Protein AF-A0A7S2XXH6-F1 (afdb_monomer)

Foldseek 3Di:
DDDDDDDDDDDDDDDDDDDDDDDDDDDDDDDPPPPPPPDPPVVVVVVVVPDDLVRCLVVVDQPHPNVLLVLLLVLLLVLLVVLQVLVVLLVVLLCCLPPVVCVVDPPPPPDPVCSLVSLLVLLLVLLLQLLVLCLPLHDLDWLVVQLVCCVPPVAAAQSSLRSLSRNQSSCVSSLHLDDCQGSSLNNSLNVQLCCQCPVVVDDDSVSSNLSSLLSNLLSQLQVQLNLLVSLLCSQQVSDPVGGHPPVSSVSSSSSSVSSNVSNCVSNVHDSDGPDDDPPDPDDDDDVVVVVVVVVVVVVVVVVVVVVVVVVVVVVVVCVVVVCPDSNNSSVVSSVVSVVSSVVCSVPVVSD

Sequence (351 aa):
MPKLQGANGTLNGKEPLGKHVNGNGANHNRAPYGSVGKQPRTKKVLRRTASTFWEDARKLSAGSVPQSIVVAAIVGIVCGVVAKYYYEVLEWFLEYFWKTLPEQVVIGYWPEWAYPLWIPLIGACMALGVGLSVKYLGEPGDLAFTIKAVHEKAYLGMHHCLPMLAASQCGIVGGGSLGPEAPLVAICASLGGFISRRIFKQTERNIVRKHTLMGMAGALAAFFGAPLGGSLFALEVNSRFGLEYFEHVVEAIFSGLVTLAVFRYCAGLPIGPIWTMTEVAVGPTDPKYVLFGMLLGLIGAGIAACFAKFHWKLMALFESQNLLDNKNAVWRALLGACGILTIGLFIPQTL

Mean predicted aligned error: 10.59 Å

Organism: NCBI:txid94617

Nearest PDB structures (foldseek):
  7n9w-assembly1_B  TM=8.238E-01  e=2.928E-06  Escherichia coli
  2ht2-assembly1_B  TM=7.725E-01  e=3.030E-05  Escherichia coli
  8ga0-assembly1_A  TM=7.731E-01  e=3.592E-05  Escherichia coli
  4lou-assembly1_A  TM=7.522E-01  e=4.635E-05  Escherichia coli K-12
  7cvs-assembly1_B  TM=7.619E-01  e=9.959E-05  Escherichia coli MS 198-1

Solvent-accessible surface area (backbone atoms only — not comparable to full-atom values): 19056 Å² total; per-residue (Å²): 141,85,86,87,82,87,81,89,82,90,81,89,84,83,85,83,89,87,83,91,83,88,81,87,84,82,90,80,79,91,73,78,83,74,77,76,73,84,62,74,64,64,61,62,61,60,61,76,71,74,67,53,73,68,56,29,48,76,64,46,34,88,83,34,69,57,30,44,54,54,49,20,47,52,36,3,45,54,38,6,52,51,50,33,53,54,49,52,54,44,52,50,48,41,47,38,67,74,50,54,46,41,59,73,67,37,58,92,71,48,60,79,91,52,58,70,56,52,57,54,50,49,20,49,56,20,19,43,46,24,6,49,27,29,52,76,54,34,73,41,68,55,58,70,50,41,47,50,25,39,71,79,67,16,30,38,63,65,73,29,38,60,16,24,52,48,25,48,49,25,34,41,65,24,38,41,91,62,72,71,60,54,50,37,25,46,38,18,14,11,48,13,21,42,46,28,44,70,72,68,58,48,79,53,58,68,55,23,25,49,35,10,42,16,10,23,1,9,34,34,2,38,75,63,50,31,31,64,61,20,12,51,46,48,30,22,75,69,36,97,88,41,70,42,67,67,93,42,47,71,46,13,31,51,2,1,42,40,4,27,52,43,20,27,60,77,62,73,44,78,96,51,69,87,68,89,70,84,87,69,84,82,66,91,76,57,69,68,57,56,54,49,51,51,51,52,51,53,52,52,52,51,52,52,52,50,50,54,54,49,50,52,52,52,52,52,51,38,48,76,68,57,34,71,44,48,93,31,22,38,61,42,29,42,56,51,35,54,55,51,44,56,49,26,74,79,41,57,89,64,76

Structure (mmCIF, N/CA/C/O backbone):
data_AF-A0A7S2XXH6-F1
#
_entry.id   AF-A0A7S2XXH6-F1
#
loop_
_atom_site.group_PDB
_atom_site.id
_atom_site.type_symbol
_atom_site.label_atom_id
_atom_site.label_alt_id
_atom_site.label_comp_id
_atom_site.label_asym_id
_atom_site.label_entity_id
_atom_site.label_seq_id
_atom_site.pdbx_PDB_ins_code
_atom_site.Cartn_x
_atom_site.Cartn_y
_atom_site.Cartn_z
_atom_site.occupancy
_atom_site.B_iso_or_equiv
_atom_site.auth_seq_id
_atom_site.auth_comp_id
_atom_site.auth_asym_id
_atom_site.auth_atom_id
_atom_site.pdbx_PDB_model_num
ATOM 1 N N . MET A 1 1 ? 9.868 21.588 12.203 1.00 36.06 1 MET A N 1
ATOM 2 C CA . MET A 1 1 ? 9.744 22.326 13.480 1.00 36.06 1 MET A CA 1
ATOM 3 C C . MET A 1 1 ? 9.409 23.777 13.173 1.00 36.06 1 MET A C 1
ATOM 5 O O . MET A 1 1 ? 10.233 24.418 12.535 1.00 36.06 1 MET A O 1
ATOM 9 N N . PRO A 1 2 ? 8.257 24.300 13.613 1.00 35.41 2 PRO A N 1
ATOM 10 C CA . PRO A 1 2 ? 8.047 25.739 13.727 1.00 35.41 2 PRO A CA 1
ATOM 11 C C . PRO A 1 2 ? 7.991 26.178 15.198 1.00 35.41 2 PRO A C 1
ATOM 13 O O . PRO A 1 2 ? 7.446 25.487 16.056 1.00 35.41 2 PRO A O 1
ATOM 16 N N . LYS A 1 3 ? 8.614 27.329 15.458 1.00 29.19 3 LYS A N 1
ATOM 17 C CA . LYS A 1 3 ? 8.791 27.988 16.756 1.00 29.19 3 LYS A CA 1
ATOM 18 C C . LYS A 1 3 ? 7.472 28.571 17.278 1.00 29.19 3 LYS A C 1
ATOM 20 O O . LYS A 1 3 ? 6.733 29.195 16.525 1.00 29.19 3 LYS A O 1
ATOM 25 N N . LEU A 1 4 ? 7.238 28.416 18.581 1.00 30.48 4 LEU A N 1
ATOM 26 C CA . LEU A 1 4 ? 6.212 29.120 19.353 1.00 30.48 4 LEU A CA 1
ATOM 27 C C . LEU A 1 4 ? 6.726 30.524 19.713 1.00 30.48 4 LEU A C 1
ATOM 29 O O . LEU A 1 4 ? 7.810 30.653 20.280 1.00 30.48 4 LEU A O 1
ATOM 33 N N . GLN A 1 5 ? 5.946 31.559 19.402 1.00 29.53 5 GLN A N 1
ATOM 34 C CA . GLN A 1 5 ? 6.090 32.900 19.973 1.00 29.53 5 GLN A CA 1
ATOM 35 C C . GLN A 1 5 ? 4.978 33.114 21.000 1.00 29.53 5 GLN A C 1
ATOM 37 O O . GLN A 1 5 ? 3.814 32.814 20.742 1.00 29.53 5 GLN A O 1
ATOM 42 N N . GLY A 1 6 ? 5.387 33.560 22.187 1.00 26.83 6 GLY A N 1
ATOM 43 C CA . GLY A 1 6 ? 4.542 33.721 23.360 1.00 26.83 6 GLY A CA 1
ATOM 44 C C . GLY A 1 6 ? 3.739 35.017 23.372 1.00 26.83 6 GLY A C 1
ATOM 45 O O . GLY A 1 6 ? 4.107 36.014 22.755 1.00 26.83 6 GLY A O 1
ATOM 46 N N . ALA A 1 7 ? 2.666 34.991 24.156 1.00 28.02 7 ALA A N 1
ATOM 47 C CA . ALA A 1 7 ? 1.958 36.170 24.620 1.00 28.02 7 ALA A CA 1
ATOM 48 C C . ALA A 1 7 ? 1.991 36.168 26.154 1.00 28.02 7 ALA A C 1
ATOM 50 O O . ALA A 1 7 ? 1.465 35.262 26.799 1.00 28.02 7 ALA A O 1
ATOM 51 N N . ASN A 1 8 ? 2.661 37.176 26.713 1.00 26.58 8 ASN A N 1
ATOM 52 C CA . ASN A 1 8 ? 2.667 37.504 28.133 1.00 26.58 8 ASN A CA 1
ATOM 53 C C . ASN A 1 8 ? 1.320 38.123 28.527 1.00 26.58 8 ASN A C 1
ATOM 55 O O . ASN A 1 8 ? 0.846 39.045 27.866 1.00 26.58 8 ASN A O 1
ATOM 59 N N . GLY A 1 9 ? 0.757 37.669 29.645 1.00 27.67 9 GLY A N 1
ATOM 60 C CA . GLY A 1 9 ? -0.384 38.284 30.316 1.00 27.67 9 GLY A CA 1
ATOM 61 C C . GLY A 1 9 ? -0.188 38.192 31.825 1.00 27.67 9 GLY A C 1
ATOM 62 O O . GLY A 1 9 ? -0.385 37.143 32.426 1.00 27.67 9 GLY A O 1
ATOM 63 N N . THR A 1 10 ? 0.269 39.293 32.409 1.00 25.88 10 THR A N 1
ATOM 64 C CA . THR A 1 10 ? 0.515 39.533 33.834 1.00 25.88 10 THR A CA 1
ATOM 65 C C . THR A 1 10 ? -0.758 39.458 34.677 1.00 25.88 10 THR A C 1
ATOM 67 O O . THR A 1 10 ? -1.728 40.138 34.349 1.00 25.88 10 THR A O 1
ATOM 70 N N . LEU A 1 11 ? -0.717 38.777 35.827 1.00 29.28 11 LEU A N 1
ATOM 71 C CA . LEU A 1 11 ? -1.613 39.065 36.951 1.00 29.28 11 LEU A CA 1
ATOM 72 C C . LEU A 1 11 ? -0.814 39.121 38.260 1.00 29.28 11 LEU A C 1
ATOM 74 O O . LEU A 1 11 ? -0.295 38.123 38.752 1.00 29.28 11 LEU A O 1
ATOM 78 N N . ASN A 1 12 ? -0.712 40.349 38.770 1.00 26.28 12 ASN A N 1
ATOM 79 C CA . ASN A 1 12 ? -0.263 40.731 40.104 1.00 26.28 12 ASN A CA 1
ATOM 80 C C . ASN A 1 12 ? -1.327 40.353 41.148 1.00 26.28 12 ASN A C 1
ATOM 82 O O . ASN A 1 12 ? -2.515 40.557 40.908 1.00 26.28 12 ASN A O 1
ATOM 86 N N . GLY A 1 13 ? -0.898 39.922 42.336 1.00 29.53 13 GLY A N 1
ATOM 87 C CA . GLY A 1 13 ? -1.769 39.781 43.506 1.00 29.53 13 GLY A CA 1
ATOM 88 C C . GLY A 1 13 ? -1.058 39.118 44.684 1.00 29.53 13 GLY A C 1
ATOM 89 O O . GLY A 1 13 ? -1.093 37.901 44.821 1.00 29.53 13 GLY A O 1
ATOM 90 N N . LYS A 1 14 ? -0.376 39.928 45.500 1.00 28.62 14 LYS A N 1
ATOM 91 C CA . LYS A 1 14 ? 0.339 39.542 46.726 1.00 28.62 14 LYS A CA 1
ATOM 92 C C . LYS A 1 14 ? -0.619 39.283 47.909 1.00 28.62 14 LYS A C 1
ATOM 94 O O . LYS A 1 14 ? -1.471 40.125 48.158 1.00 28.62 14 LYS A O 1
ATOM 99 N N . GLU A 1 15 ? -0.324 38.199 48.646 1.00 26.48 15 GLU A N 1
ATOM 100 C CA . GLU A 1 15 ? -0.275 38.038 50.129 1.00 26.48 15 GLU A CA 1
ATOM 101 C C . GLU A 1 15 ? -1.534 38.210 51.025 1.00 26.48 15 GLU A C 1
ATOM 103 O O . GLU A 1 15 ? -2.497 38.841 50.602 1.00 26.48 15 GLU A O 1
ATOM 108 N N . PRO A 1 16 ? -1.533 37.748 52.312 1.00 35.84 16 PRO A N 1
ATOM 109 C CA . PRO A 1 16 ? -0.563 36.892 53.033 1.00 35.84 16 PRO A CA 1
ATOM 110 C C . PRO A 1 16 ? -1.169 35.719 53.853 1.00 35.84 16 PRO A C 1
ATOM 112 O O . PRO A 1 16 ? -2.372 35.604 54.082 1.00 35.84 16 PRO A O 1
ATOM 115 N N . LEU A 1 17 ? -0.263 34.871 54.361 1.00 30.47 17 LEU A N 1
ATOM 116 C CA . LEU A 1 17 ? -0.470 33.895 55.437 1.00 30.47 17 LEU A CA 1
ATOM 117 C C . LEU A 1 17 ? -0.827 34.547 56.789 1.00 30.47 17 LEU A C 1
ATOM 119 O O . LEU A 1 17 ? -0.257 35.573 57.155 1.00 30.47 17 LEU A O 1
ATOM 123 N N . GLY A 1 18 ? -1.597 33.826 57.616 1.00 27.77 18 GLY A N 1
ATOM 124 C CA . GLY A 1 18 ? -1.436 33.892 59.073 1.00 27.77 18 GLY A CA 1
ATOM 125 C C . GLY A 1 18 ? -2.645 33.470 59.914 1.00 27.77 18 GLY A C 1
ATOM 126 O O . GLY A 1 18 ? -3.615 34.210 60.002 1.00 27.77 18 GLY A O 1
ATOM 127 N N . LYS A 1 19 ? -2.511 32.345 60.636 1.00 29.62 19 LYS A N 1
ATOM 128 C CA . LYS A 1 19 ? -2.430 32.252 62.117 1.00 29.62 19 LYS A CA 1
ATOM 129 C C . LYS A 1 19 ? -3.073 30.970 62.665 1.00 29.62 19 LYS A C 1
ATOM 131 O O . LYS A 1 19 ? -4.278 30.765 62.593 1.00 29.62 19 LYS A O 1
ATOM 136 N N . HIS A 1 20 ? -2.225 30.153 63.288 1.00 29.45 20 HIS A N 1
ATOM 137 C CA . HIS A 1 20 ? -2.599 29.151 64.282 1.00 29.45 20 HIS A CA 1
ATOM 138 C C . HIS A 1 20 ? -3.125 29.839 65.549 1.00 29.45 20 HIS A C 1
ATOM 140 O O . HIS A 1 20 ? -2.454 30.723 66.081 1.00 29.45 20 HIS A O 1
ATOM 146 N N . VAL A 1 21 ? -4.260 29.371 66.074 1.00 32.53 21 VAL A N 1
ATOM 147 C CA . VAL A 1 21 ? -4.650 29.544 67.480 1.00 32.53 21 VAL A CA 1
ATOM 148 C C . VAL A 1 21 ? -5.199 28.210 67.985 1.00 32.53 21 VAL A C 1
ATOM 150 O O . VAL A 1 21 ? -6.127 27.648 67.411 1.00 32.53 21 VAL A O 1
ATOM 153 N N . ASN A 1 22 ? -4.564 27.704 69.040 1.00 29.25 22 ASN A N 1
ATOM 154 C CA . ASN A 1 22 ? -4.970 26.552 69.840 1.00 29.25 22 ASN A CA 1
ATOM 155 C C . ASN A 1 22 ? -5.983 27.018 70.901 1.00 29.25 22 ASN A C 1
ATOM 157 O O . ASN A 1 22 ? -5.784 28.078 71.492 1.00 29.25 22 ASN A O 1
ATOM 161 N N . GLY A 1 23 ? -7.012 26.222 71.201 1.00 28.23 23 GLY A N 1
ATOM 162 C CA . GLY A 1 23 ? -7.954 26.523 72.283 1.00 28.23 23 GLY A CA 1
ATOM 163 C C . GLY A 1 23 ? -8.919 25.376 72.572 1.00 28.23 23 GLY A C 1
ATOM 164 O O . GLY A 1 23 ? -9.829 25.114 71.796 1.00 28.23 23 GLY A O 1
ATOM 165 N N . ASN A 1 24 ? -8.682 24.697 73.694 1.00 28.06 24 ASN A N 1
ATOM 166 C CA . ASN A 1 24 ? -9.497 23.637 74.288 1.00 28.06 24 ASN A CA 1
ATOM 167 C C . ASN A 1 24 ? -10.952 24.054 74.572 1.00 28.06 24 ASN A C 1
ATOM 169 O O . ASN A 1 24 ? -11.193 25.169 75.023 1.00 28.06 24 ASN A O 1
ATOM 173 N N . GLY A 1 25 ? -11.857 23.068 74.536 1.00 27.05 25 GLY A N 1
ATOM 174 C CA . GLY A 1 25 ? -12.879 22.933 75.581 1.00 27.05 25 GLY A CA 1
ATOM 175 C C . GLY A 1 25 ? -14.348 22.957 75.148 1.00 27.05 25 GLY A C 1
ATOM 176 O O . GLY A 1 25 ? -14.858 23.969 74.696 1.00 27.05 25 GLY A O 1
ATOM 177 N N . ALA A 1 26 ? -15.021 21.849 75.477 1.00 29.06 26 ALA A N 1
ATOM 178 C CA . ALA A 1 26 ? -16.442 21.719 75.813 1.00 29.06 26 ALA A CA 1
ATOM 179 C C . ALA A 1 26 ? -17.492 21.615 74.683 1.00 29.06 26 ALA A C 1
ATOM 181 O O . ALA A 1 26 ? -17.915 22.587 74.073 1.00 29.06 26 ALA A O 1
ATOM 182 N N . ASN A 1 27 ? -17.972 20.370 74.526 1.00 32.66 27 ASN A N 1
ATOM 183 C CA . ASN A 1 27 ? -19.364 19.949 74.320 1.00 32.66 27 ASN A CA 1
ATOM 184 C C . ASN A 1 27 ? -20.288 20.898 73.553 1.00 32.66 27 ASN A C 1
ATOM 186 O O . ASN A 1 27 ? -20.808 21.824 74.158 1.00 32.66 27 ASN A O 1
ATOM 190 N N . HIS A 1 28 ? -20.680 20.518 72.331 1.00 31.30 28 HIS A N 1
ATOM 191 C CA . HIS A 1 28 ? -22.049 20.700 71.837 1.00 31.30 28 HIS A CA 1
ATOM 192 C C . HIS A 1 28 ? -22.389 19.641 70.773 1.00 31.30 28 HIS A C 1
ATOM 194 O O . HIS A 1 28 ? -21.702 19.497 69.768 1.00 31.30 28 HIS A O 1
ATOM 200 N N . ASN A 1 29 ? -23.443 18.875 71.069 1.00 31.56 29 ASN A N 1
ATOM 201 C CA . ASN A 1 29 ? -24.381 18.183 70.182 1.00 31.56 29 ASN A CA 1
ATOM 202 C C . ASN A 1 29 ? -23.896 17.737 68.789 1.00 31.56 29 ASN A C 1
ATOM 204 O O . ASN A 1 29 ? -23.749 18.530 67.863 1.00 31.56 29 ASN A O 1
ATOM 208 N N . ARG A 1 30 ? -23.818 16.410 68.604 1.00 30.22 30 ARG A N 1
ATOM 209 C CA . ARG A 1 30 ? -23.812 15.768 67.282 1.00 30.22 30 ARG A CA 1
ATOM 210 C C . ARG A 1 30 ? -25.076 16.166 66.511 1.00 30.22 30 ARG A C 1
ATOM 212 O O . ARG A 1 30 ? -26.154 15.641 66.775 1.00 30.22 30 ARG A O 1
ATOM 219 N N . ALA A 1 31 ? -24.925 17.055 65.535 1.00 31.27 31 ALA A N 1
ATOM 220 C CA . ALA A 1 31 ? -25.880 17.201 64.445 1.00 31.27 31 ALA A CA 1
ATOM 221 C C . ALA A 1 31 ? -25.781 15.968 63.521 1.00 31.27 31 ALA A C 1
ATOM 223 O O . ALA A 1 31 ? -24.673 15.475 63.283 1.00 31.27 31 ALA A O 1
ATOM 224 N N . PRO A 1 32 ? -26.901 15.435 63.004 1.00 35.25 32 PRO A N 1
ATOM 225 C CA . PRO A 1 32 ? -26.862 14.319 62.073 1.00 35.25 32 PRO A CA 1
ATOM 226 C C . PRO A 1 32 ? -26.181 14.760 60.776 1.00 35.25 32 PRO A C 1
ATOM 228 O O . PRO A 1 32 ? -26.396 15.874 60.298 1.00 35.25 32 PRO A O 1
ATOM 231 N N . TYR A 1 33 ? -25.355 13.869 60.221 1.00 31.23 33 TYR A N 1
ATOM 232 C CA . TYR A 1 33 ? -24.722 14.018 58.914 1.00 31.23 33 TYR A CA 1
ATOM 233 C C . TYR A 1 33 ? -25.723 14.581 57.900 1.00 31.23 33 TYR A C 1
ATOM 235 O O . TYR A 1 33 ? -26.701 13.923 57.537 1.00 31.23 33 TYR A O 1
ATOM 243 N N . GLY A 1 34 ? -25.464 15.812 57.458 1.00 31.48 34 GLY A N 1
ATOM 244 C CA . GLY A 1 34 ? -26.202 16.452 56.386 1.00 31.48 34 GLY A CA 1
ATOM 245 C C . GLY A 1 34 ? -26.186 15.560 55.152 1.00 31.48 34 GLY A C 1
ATOM 246 O O . GLY A 1 34 ? -25.141 15.070 54.724 1.00 31.48 34 GLY A O 1
ATOM 247 N N . SER A 1 35 ? -27.372 15.343 54.598 1.00 32.72 35 SER A N 1
ATOM 248 C CA . SER A 1 35 ? -27.591 14.688 53.319 1.00 32.72 35 SER A CA 1
ATOM 249 C C . SER A 1 35 ? -26.667 15.285 52.258 1.00 32.72 35 SER A C 1
ATOM 251 O O . SER A 1 35 ? -26.907 16.393 51.773 1.00 32.72 35 SER A O 1
ATOM 253 N N . VAL A 1 36 ? -25.626 14.543 51.875 1.00 38.16 36 VAL A N 1
ATOM 254 C CA . VAL A 1 36 ? -24.868 14.822 50.655 1.00 38.16 36 VAL A CA 1
ATOM 255 C C . VAL A 1 36 ? -25.879 14.782 49.518 1.00 38.16 36 VAL A C 1
ATOM 257 O O . VAL A 1 36 ? -26.442 13.731 49.198 1.00 38.16 36 VAL A O 1
ATOM 260 N N . GLY A 1 37 ? -26.177 15.963 48.977 1.00 35.25 37 GLY A N 1
ATOM 261 C CA . GLY A 1 37 ? -27.119 16.142 47.888 1.00 35.25 37 GLY A CA 1
ATOM 262 C C . GLY A 1 37 ? -26.825 15.133 46.788 1.00 35.25 37 GLY A C 1
ATOM 263 O O . GLY A 1 37 ? -25.700 15.040 46.296 1.00 35.25 37 GLY A O 1
ATOM 264 N N . LYS A 1 38 ? -27.848 14.353 46.423 1.00 40.84 38 LYS A N 1
ATOM 265 C CA . LYS A 1 38 ? -27.838 13.454 45.269 1.00 40.84 38 LYS A CA 1
ATOM 266 C C . LYS A 1 38 ? -27.454 14.274 44.037 1.00 40.84 38 LYS A C 1
ATOM 268 O O . LYS A 1 38 ? -28.317 14.896 43.425 1.00 40.84 38 LYS A O 1
ATOM 273 N N . GLN A 1 39 ? -26.169 14.293 43.681 1.00 38.31 39 GLN A N 1
ATOM 274 C CA . GLN A 1 39 ? -25.703 14.964 42.476 1.00 38.31 39 GLN A CA 1
ATOM 275 C C . GLN A 1 39 ? -26.403 14.330 41.257 1.00 38.31 39 GLN A C 1
ATOM 277 O O . GLN A 1 39 ? -26.238 13.132 41.008 1.00 38.31 39 GLN A O 1
ATOM 282 N N . PRO A 1 40 ? -27.169 15.096 40.456 1.00 44.69 40 PRO A N 1
ATOM 283 C CA . PRO A 1 40 ? -27.897 14.564 39.297 1.00 44.69 40 PRO A CA 1
ATOM 284 C C . PRO A 1 40 ? -26.978 14.045 38.179 1.00 44.69 40 PRO A C 1
ATOM 286 O O . PRO A 1 40 ? -27.429 13.352 37.265 1.00 44.69 40 PRO A O 1
ATOM 289 N N . ARG A 1 41 ? -25.683 14.382 38.230 1.00 40.50 41 ARG A N 1
ATOM 290 C CA . ARG A 1 41 ? -24.702 14.088 37.179 1.00 40.50 41 ARG A CA 1
ATOM 291 C C . ARG A 1 41 ? -24.242 12.628 37.176 1.00 40.50 41 ARG A C 1
ATOM 293 O O . ARG A 1 41 ? -24.139 12.035 36.106 1.00 40.50 41 ARG A O 1
ATOM 300 N N . THR A 1 42 ? -2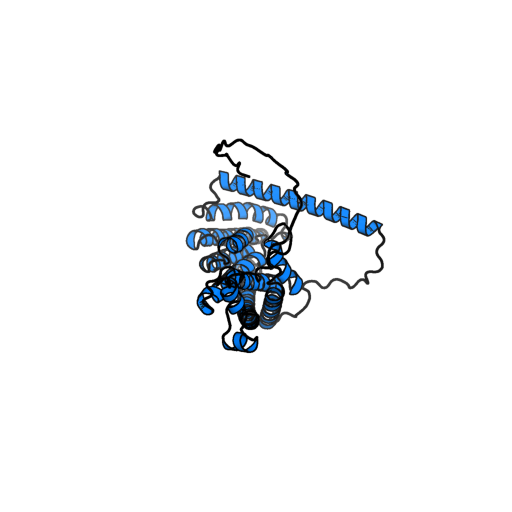4.059 12.015 38.344 1.00 40.94 42 THR A N 1
ATOM 301 C CA . THR A 1 42 ? -23.503 10.654 38.474 1.00 40.94 42 THR A CA 1
ATOM 302 C C . THR A 1 42 ? -24.465 9.581 37.959 1.00 40.94 42 THR A C 1
ATOM 304 O O . THR A 1 42 ? -24.056 8.627 37.301 1.00 40.94 42 THR A O 1
ATOM 307 N N . LYS A 1 43 ? -25.778 9.778 38.149 1.00 35.88 43 LYS A N 1
ATOM 308 C CA . LYS A 1 43 ? -26.808 8.858 37.634 1.00 35.88 43 LYS A CA 1
ATOM 309 C C . LYS A 1 43 ? -26.934 8.870 36.112 1.00 35.88 43 LYS A C 1
ATOM 311 O O . LYS A 1 43 ? -27.317 7.859 35.534 1.00 35.88 43 LYS A O 1
ATOM 316 N N . LYS A 1 44 ? -26.634 9.995 35.456 1.00 36.72 44 LYS A N 1
ATOM 317 C CA . LYS A 1 44 ? -26.773 10.126 33.997 1.00 36.72 44 LYS A CA 1
ATOM 318 C C . LYS A 1 44 ? -25.651 9.398 33.247 1.00 36.72 44 LYS A C 1
ATOM 320 O O . LYS A 1 44 ? -25.893 8.897 32.156 1.00 36.72 44 LYS A O 1
ATOM 325 N N . VAL A 1 45 ? -24.469 9.293 33.860 1.00 43.19 45 VAL A N 1
ATOM 326 C CA . VAL A 1 45 ? -23.316 8.555 33.316 1.00 43.19 45 VAL A CA 1
ATOM 327 C C . VAL A 1 45 ? -23.494 7.044 33.497 1.00 43.19 45 VAL A C 1
ATOM 329 O O . VAL A 1 45 ? -23.348 6.301 32.534 1.00 43.19 45 VAL A O 1
ATOM 332 N N . LEU A 1 46 ? -23.928 6.594 34.682 1.00 41.12 46 LEU A N 1
ATOM 333 C CA . LEU A 1 46 ? -24.173 5.170 34.969 1.00 41.12 46 LEU A CA 1
ATOM 334 C C . LEU A 1 46 ? -25.325 4.556 34.150 1.00 41.12 46 LEU A C 1
ATOM 336 O O . LEU A 1 46 ? -25.349 3.351 33.925 1.00 41.12 46 LEU A O 1
ATOM 340 N N . ARG A 1 47 ? -26.280 5.366 33.671 1.00 41.22 47 ARG A N 1
ATOM 341 C CA . ARG A 1 47 ? -27.430 4.876 32.889 1.00 41.22 47 ARG A CA 1
ATOM 342 C C . ARG A 1 47 ? -27.086 4.459 31.456 1.00 41.22 47 ARG A C 1
ATOM 344 O O . ARG A 1 47 ? -27.895 3.775 30.839 1.00 41.22 47 ARG A O 1
ATOM 351 N N . ARG A 1 48 ? -25.934 4.875 30.914 1.00 47.84 48 ARG A N 1
ATOM 352 C CA . ARG A 1 48 ? -25.505 4.509 29.549 1.00 47.84 48 ARG A CA 1
ATOM 353 C C . ARG A 1 48 ? -24.906 3.100 29.462 1.00 47.84 48 ARG A C 1
ATOM 355 O O . ARG A 1 48 ? -24.775 2.592 28.359 1.00 47.84 48 ARG A O 1
ATOM 362 N N . THR A 1 49 ? -24.593 2.479 30.598 1.00 51.91 49 THR A N 1
ATOM 363 C CA . THR A 1 49 ? -23.896 1.183 30.690 1.00 51.91 49 THR A CA 1
ATOM 364 C C . THR A 1 49 ? -24.816 0.030 31.107 1.00 51.91 49 THR A C 1
ATOM 366 O O . THR A 1 49 ? -24.343 -1.042 31.462 1.00 51.91 49 THR A O 1
ATOM 369 N N . ALA A 1 50 ? -26.133 0.251 31.124 1.00 53.47 50 ALA A N 1
ATOM 370 C CA . ALA A 1 50 ? -27.114 -0.689 31.666 1.00 53.47 50 ALA A CA 1
ATOM 371 C C . ALA A 1 50 ? -27.848 -1.502 30.583 1.00 53.47 50 ALA A C 1
ATOM 373 O O . ALA A 1 50 ? -29.007 -1.855 30.781 1.00 53.47 50 ALA A O 1
ATOM 374 N N . SER A 1 51 ? -27.223 -1.749 29.430 1.00 66.56 51 SER A N 1
ATOM 375 C CA . SER A 1 51 ? -27.722 -2.736 28.471 1.00 66.56 51 SER A CA 1
ATOM 376 C C . SER A 1 51 ? -27.000 -4.061 28.674 1.00 66.56 51 SER A C 1
ATOM 378 O O . SER A 1 51 ? -25.797 -4.119 28.925 1.00 66.56 51 SER A O 1
ATOM 380 N N . THR A 1 52 ? -27.752 -5.152 28.598 1.00 83.44 52 THR A N 1
ATOM 381 C CA . THR A 1 52 ? -27.159 -6.494 28.565 1.00 83.44 52 THR A CA 1
ATOM 382 C C . THR A 1 52 ? -26.572 -6.779 27.182 1.00 83.44 52 THR A C 1
ATOM 384 O O . THR A 1 52 ? -27.051 -6.253 26.178 1.00 83.44 52 THR A O 1
ATOM 387 N N . PHE A 1 53 ? -25.572 -7.667 27.104 1.00 84.44 53 PHE A N 1
ATOM 388 C CA . PHE A 1 53 ? -24.959 -8.092 25.832 1.00 84.44 53 PHE A CA 1
ATOM 389 C C . PHE A 1 53 ? -26.005 -8.457 24.765 1.00 84.44 53 PHE A C 1
ATOM 391 O O . PHE A 1 53 ? -25.882 -8.078 23.605 1.00 84.44 53 PHE A O 1
ATOM 398 N N . TRP A 1 54 ? -27.070 -9.152 25.169 1.00 84.75 54 TRP A N 1
ATOM 399 C CA . TRP A 1 54 ? -28.158 -9.561 24.282 1.00 84.75 54 TRP A CA 1
ATOM 400 C C . TRP A 1 54 ? -29.006 -8.395 23.766 1.00 84.75 54 TRP A C 1
ATOM 402 O O . TRP A 1 54 ? -29.483 -8.435 22.631 1.00 84.75 54 TRP A O 1
ATOM 412 N N . GLU A 1 55 ? -29.200 -7.350 24.566 1.00 84.38 55 GLU A N 1
ATOM 413 C CA . GLU A 1 55 ? -29.891 -6.137 24.123 1.00 84.38 55 GLU A CA 1
ATOM 414 C C . GLU A 1 55 ? -29.031 -5.340 23.148 1.00 84.38 55 GLU A C 1
ATOM 416 O O . GLU A 1 55 ? -29.543 -4.873 22.128 1.00 84.38 55 GLU A O 1
ATOM 421 N N . ASP A 1 56 ? -27.729 -5.245 23.421 1.00 85.56 56 ASP A N 1
ATOM 422 C CA . ASP A 1 56 ? -26.758 -4.635 22.515 1.00 85.56 56 ASP A CA 1
ATOM 423 C C . ASP A 1 56 ? -26.647 -5.408 21.200 1.00 85.56 56 ASP A C 1
ATOM 425 O O . ASP A 1 56 ? -26.570 -4.787 20.143 1.00 85.56 56 ASP A O 1
ATOM 429 N N . ALA A 1 57 ? -26.715 -6.742 21.245 1.00 84.75 57 ALA A N 1
ATOM 430 C CA . ALA A 1 57 ? -26.726 -7.597 20.064 1.00 84.75 57 ALA A CA 1
ATOM 431 C C . ALA A 1 57 ? -27.985 -7.391 19.215 1.00 84.75 57 ALA A C 1
ATOM 433 O O . ALA A 1 57 ? -27.880 -7.232 18.002 1.00 84.75 57 ALA A O 1
ATOM 434 N N . ARG A 1 58 ? -29.175 -7.321 19.832 1.00 84.44 58 ARG A N 1
ATOM 435 C CA . ARG A 1 58 ? -30.426 -7.060 19.092 1.00 84.44 58 ARG A CA 1
ATOM 436 C C . ARG A 1 58 ? -30.481 -5.658 18.496 1.00 84.44 58 ARG A C 1
ATOM 438 O O . ARG A 1 58 ? -31.038 -5.480 17.420 1.00 84.44 58 ARG A O 1
ATOM 445 N N . LYS A 1 59 ? -29.961 -4.658 19.211 1.00 86.00 59 LYS A N 1
ATOM 446 C CA . LYS A 1 59 ? -30.031 -3.247 18.796 1.00 86.00 59 LYS A CA 1
ATOM 447 C C . LYS A 1 59 ? -28.813 -2.789 17.995 1.00 86.00 59 LYS A C 1
ATOM 449 O O . LYS A 1 59 ? -28.825 -1.658 17.520 1.00 86.00 59 LYS A O 1
ATOM 454 N N . LEU A 1 60 ? -27.778 -3.627 17.879 1.00 85.06 60 LEU A N 1
ATOM 455 C CA . LEU A 1 60 ? -26.457 -3.266 17.353 1.00 85.06 60 LEU A CA 1
ATOM 456 C C . LEU A 1 60 ? -25.989 -1.917 17.912 1.00 85.06 60 LEU A C 1
ATOM 458 O O . LEU A 1 60 ? -25.667 -0.987 17.169 1.00 85.06 60 LEU A O 1
ATOM 462 N N . SER A 1 61 ? -26.009 -1.816 19.244 1.00 84.81 61 SER A N 1
ATOM 463 C CA . SER A 1 61 ? -25.716 -0.578 19.968 1.00 84.81 61 SER A CA 1
ATOM 464 C C . SER A 1 61 ? -24.344 -0.026 19.577 1.00 84.81 61 SER A C 1
ATOM 466 O O . SER A 1 61 ? -23.363 -0.773 19.487 1.00 84.81 61 SER A O 1
ATOM 468 N N . ALA A 1 62 ? -24.282 1.284 19.343 1.00 85.44 62 ALA A N 1
ATOM 469 C CA . ALA A 1 62 ? -23.085 1.973 18.884 1.00 85.44 62 ALA A CA 1
ATOM 470 C C . ALA A 1 62 ? -21.909 1.753 19.850 1.00 85.44 62 ALA A C 1
ATOM 472 O O . ALA A 1 62 ? -21.974 2.127 21.019 1.00 85.44 62 ALA A O 1
ATOM 473 N N . GLY A 1 63 ? -20.820 1.163 19.355 1.00 80.62 63 GLY A N 1
ATOM 474 C CA . GLY A 1 63 ? -19.601 0.933 20.130 1.00 80.62 63 GLY A CA 1
ATOM 475 C C . GLY A 1 63 ? -19.615 -0.342 20.974 1.00 80.62 63 GLY A C 1
ATOM 476 O O . GLY A 1 63 ? -18.585 -0.660 21.559 1.00 80.62 63 GLY A O 1
ATOM 477 N N . SER A 1 64 ? -20.723 -1.088 20.998 1.00 87.44 64 SER A N 1
ATOM 478 C CA . SER A 1 64 ? -20.827 -2.367 21.711 1.00 87.44 64 SER A CA 1
ATOM 479 C C . SER A 1 64 ? -20.008 -3.478 21.041 1.00 87.44 64 SER A C 1
ATOM 481 O O . SER A 1 64 ? -19.740 -3.438 19.835 1.00 87.44 64 SER A O 1
ATOM 483 N N . VAL A 1 65 ? -19.634 -4.505 21.808 1.00 86.88 65 VAL A N 1
ATOM 484 C CA . VAL A 1 65 ? -18.894 -5.671 21.290 1.00 86.88 65 VAL A CA 1
ATOM 485 C C . VAL A 1 65 ? -19.660 -6.389 20.162 1.00 86.88 65 VAL A C 1
ATOM 487 O O . VAL A 1 65 ? -19.062 -6.582 19.103 1.00 86.88 65 VAL A O 1
ATOM 490 N N . PRO A 1 66 ? -20.970 -6.705 20.291 1.00 89.75 66 PRO A N 1
ATOM 491 C CA . PRO A 1 66 ? -21.727 -7.348 19.212 1.00 89.75 66 PRO A CA 1
ATOM 492 C C . PRO A 1 66 ? -21.716 -6.556 17.905 1.00 89.75 66 PRO A C 1
ATOM 494 O O . PRO A 1 66 ? -21.493 -7.123 16.836 1.00 89.75 66 PRO A O 1
ATOM 497 N N . GLN A 1 67 ? -21.908 -5.234 17.984 1.00 91.94 67 GLN A N 1
ATOM 498 C CA . GLN A 1 67 ? -21.848 -4.382 16.801 1.00 91.94 67 GLN A CA 1
ATOM 499 C C . GLN A 1 67 ? -20.456 -4.422 16.174 1.00 91.94 67 GLN A C 1
ATOM 501 O O . GLN A 1 67 ? -20.328 -4.538 14.959 1.00 91.94 67 GLN A O 1
ATOM 506 N N . SER A 1 68 ? -19.417 -4.348 17.001 1.00 91.50 68 SER A N 1
ATOM 507 C CA . SER A 1 68 ? -18.039 -4.292 16.522 1.00 91.50 68 SER A CA 1
ATOM 508 C C . SER A 1 68 ? -17.626 -5.578 15.812 1.00 91.50 68 SER A C 1
ATOM 510 O O . SER A 1 68 ? -16.960 -5.492 14.790 1.00 91.50 68 SER A O 1
ATOM 512 N N . ILE A 1 69 ? -18.082 -6.745 16.281 1.00 92.81 69 ILE A N 1
ATOM 513 C CA . ILE A 1 69 ? -17.860 -8.035 15.606 1.00 92.81 69 ILE A CA 1
ATOM 514 C C . ILE A 1 69 ? -18.541 -8.054 14.233 1.00 92.81 69 ILE A C 1
ATOM 516 O O . ILE A 1 69 ? -17.916 -8.421 13.242 1.00 92.81 69 ILE A O 1
ATOM 520 N N . VAL A 1 70 ? -19.804 -7.621 14.152 1.00 95.06 70 VAL A N 1
ATOM 521 C CA . VAL A 1 70 ? -20.550 -7.583 12.882 1.00 95.06 70 VAL A CA 1
ATOM 522 C C . VAL A 1 70 ? -19.905 -6.611 11.896 1.00 95.06 70 VAL A C 1
ATOM 524 O O . VAL A 1 70 ? -19.700 -6.954 10.733 1.00 95.06 70 VAL A O 1
ATOM 527 N N . VAL A 1 71 ? -19.544 -5.409 12.352 1.00 95.94 71 VAL A N 1
ATOM 528 C CA . VAL A 1 71 ? -18.883 -4.415 11.501 1.00 95.94 71 VAL A CA 1
ATOM 529 C C . VAL A 1 71 ? -17.502 -4.903 11.075 1.00 95.94 71 VAL A C 1
ATOM 531 O O . VAL A 1 71 ? -17.184 -4.788 9.899 1.00 95.94 71 VAL A O 1
ATOM 534 N N . ALA A 1 72 ? -16.711 -5.490 11.974 1.00 96.56 72 ALA A N 1
ATOM 535 C CA . ALA A 1 72 ? -15.406 -6.057 11.642 1.00 96.56 72 ALA A CA 1
ATOM 536 C C . ALA A 1 72 ? -15.516 -7.185 10.606 1.00 96.56 72 ALA A C 1
ATOM 538 O O . ALA A 1 72 ? -14.728 -7.214 9.668 1.00 96.56 72 ALA A O 1
ATOM 539 N N . ALA A 1 73 ? -16.523 -8.061 10.708 1.00 97.94 73 ALA A N 1
ATOM 540 C CA . ALA A 1 73 ? -16.773 -9.088 9.698 1.00 97.94 73 ALA A CA 1
ATOM 541 C C . ALA A 1 73 ? -17.127 -8.469 8.336 1.00 97.94 73 ALA A C 1
ATOM 543 O O . ALA A 1 73 ? -16.551 -8.845 7.321 1.00 97.94 73 ALA A O 1
ATOM 544 N N . ILE A 1 74 ? -18.030 -7.484 8.301 1.00 98.19 74 ILE A N 1
ATOM 545 C CA . ILE A 1 74 ? -18.433 -6.817 7.053 1.00 98.19 74 ILE A CA 1
ATOM 546 C C . ILE A 1 74 ? -17.261 -6.058 6.430 1.00 98.19 74 ILE A C 1
ATOM 548 O O . ILE A 1 74 ? -17.005 -6.203 5.237 1.00 98.19 74 ILE A O 1
ATOM 552 N N . VAL A 1 75 ? -16.543 -5.259 7.224 1.00 98.31 75 VAL A N 1
ATOM 553 C CA . VAL A 1 75 ? -15.352 -4.528 6.777 1.00 98.31 75 VAL A CA 1
ATOM 554 C C . VAL A 1 75 ? -14.317 -5.515 6.256 1.00 98.31 75 VAL A C 1
ATOM 556 O O . VAL A 1 75 ? -13.810 -5.303 5.160 1.00 98.31 75 VAL A O 1
ATOM 559 N N . GLY A 1 76 ? -14.066 -6.610 6.975 1.00 98.00 76 GLY A N 1
ATOM 560 C CA . GLY A 1 76 ? -13.100 -7.617 6.563 1.00 98.00 76 GLY A CA 1
ATOM 561 C C . GLY A 1 76 ? -13.467 -8.307 5.249 1.00 98.00 76 GLY A C 1
ATOM 562 O O . GLY A 1 76 ? -12.632 -8.405 4.355 1.00 98.00 76 GLY A O 1
ATOM 563 N N . ILE A 1 77 ? -14.730 -8.707 5.070 1.00 98.62 77 ILE A N 1
ATOM 564 C CA . ILE A 1 77 ? -15.210 -9.310 3.814 1.00 98.62 77 ILE A CA 1
ATOM 565 C C . ILE A 1 77 ? -15.063 -8.324 2.652 1.00 98.62 77 ILE A C 1
ATOM 567 O O . ILE A 1 77 ? -14.504 -8.672 1.614 1.00 98.62 77 ILE A O 1
ATOM 571 N N . VAL A 1 78 ? -15.522 -7.081 2.827 1.00 98.44 78 VAL A N 1
ATOM 572 C CA . VAL A 1 78 ? -15.444 -6.050 1.780 1.00 98.44 78 VAL A CA 1
ATOM 573 C C . VAL A 1 78 ? -13.989 -5.750 1.420 1.00 98.44 78 VAL A C 1
ATOM 575 O O . VAL A 1 78 ? -13.648 -5.720 0.240 1.00 98.44 78 VAL A O 1
ATOM 578 N N . CYS A 1 79 ? -13.120 -5.568 2.416 1.00 98.12 79 CYS A N 1
ATOM 579 C CA . CYS A 1 79 ? -11.702 -5.306 2.188 1.00 98.12 79 CYS A CA 1
ATOM 580 C C . CYS A 1 79 ? -11.007 -6.504 1.528 1.00 98.12 79 CYS A C 1
ATOM 582 O O . CYS A 1 79 ? -10.170 -6.295 0.659 1.00 98.12 79 CYS A O 1
ATOM 584 N N . GLY A 1 80 ? -11.381 -7.742 1.870 1.00 97.69 80 GLY A N 1
ATOM 585 C CA . GLY A 1 80 ? -10.786 -8.952 1.297 1.00 97.69 80 GLY A CA 1
ATOM 586 C C . GLY A 1 80 ? -11.133 -9.114 -0.181 1.00 97.69 80 GLY A C 1
ATOM 587 O O . GLY A 1 80 ? -10.265 -9.408 -0.999 1.00 97.69 80 GLY A O 1
ATOM 588 N N . VAL A 1 81 ? -12.387 -8.833 -0.544 1.00 98.19 81 VAL A N 1
ATOM 589 C CA . VAL A 1 81 ? -12.838 -8.817 -1.943 1.00 98.19 81 VAL A CA 1
ATOM 590 C C . VAL A 1 81 ? -12.146 -7.705 -2.735 1.00 98.19 81 VAL A C 1
ATOM 592 O O . VAL A 1 81 ? -11.682 -7.940 -3.849 1.00 98.19 81 VAL A O 1
ATOM 595 N N . VAL A 1 82 ? -12.031 -6.500 -2.169 1.00 97.69 82 VAL A N 1
ATOM 596 C CA . VAL A 1 82 ? -11.348 -5.373 -2.828 1.00 97.69 82 VAL A CA 1
ATOM 597 C C . VAL A 1 82 ? -9.854 -5.643 -2.999 1.00 97.69 82 VAL A C 1
ATOM 599 O O . VAL A 1 82 ? -9.320 -5.393 -4.077 1.00 97.69 82 VAL A O 1
ATOM 602 N N . ALA A 1 83 ? -9.195 -6.200 -1.982 1.00 96.50 83 ALA A N 1
ATOM 603 C CA . ALA A 1 83 ? -7.808 -6.648 -2.051 1.00 96.50 83 ALA A CA 1
ATOM 604 C C . ALA A 1 83 ? -7.603 -7.665 -3.180 1.00 96.50 83 ALA A C 1
ATO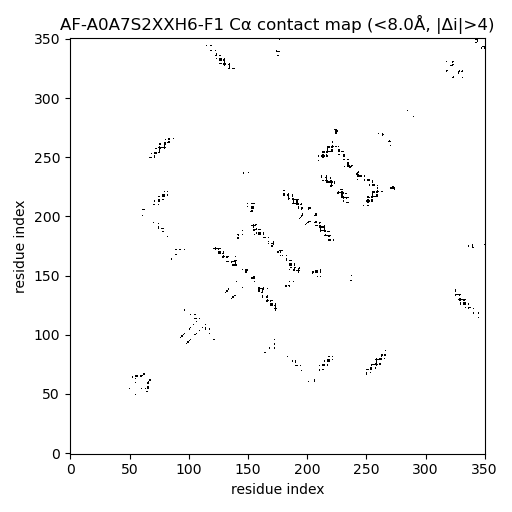M 606 O O . ALA A 1 83 ? -6.668 -7.523 -3.963 1.00 96.50 83 ALA A O 1
ATOM 607 N N . LYS A 1 84 ? -8.515 -8.637 -3.315 1.00 95.88 84 LYS A N 1
ATOM 608 C CA . LYS A 1 84 ? -8.481 -9.639 -4.387 1.00 95.88 84 LYS A CA 1
ATOM 609 C C . LYS A 1 84 ? -8.579 -9.000 -5.768 1.00 95.88 84 LYS A C 1
ATOM 611 O O . LYS A 1 84 ? -7.739 -9.276 -6.613 1.00 95.88 84 LYS A O 1
ATOM 616 N N . TYR A 1 85 ? -9.561 -8.128 -5.998 1.00 96.56 85 TYR A N 1
ATOM 617 C CA . TYR A 1 85 ? -9.702 -7.469 -7.301 1.00 96.56 85 TYR A CA 1
ATOM 618 C C . TYR A 1 85 ? -8.527 -6.549 -7.626 1.00 96.56 85 TYR A C 1
ATOM 620 O O . TYR A 1 85 ? -8.067 -6.527 -8.761 1.00 96.56 85 TYR A O 1
ATOM 628 N N . TYR A 1 86 ? -8.024 -5.807 -6.639 1.00 96.88 86 TYR A N 1
ATOM 629 C CA . TYR A 1 86 ? -6.832 -4.988 -6.826 1.00 96.88 86 TYR A CA 1
ATOM 630 C C . TYR A 1 86 ? -5.630 -5.851 -7.233 1.00 96.88 86 TYR A C 1
ATOM 632 O O . TYR A 1 86 ? -4.908 -5.488 -8.159 1.00 96.88 86 TYR A O 1
ATOM 640 N N . TYR A 1 87 ? -5.433 -6.981 -6.545 1.00 94.69 87 TYR A N 1
ATOM 641 C CA . TYR A 1 87 ? -4.348 -7.921 -6.810 1.00 94.69 87 TYR A CA 1
ATOM 642 C C . TYR A 1 87 ? -4.446 -8.523 -8.216 1.00 94.69 87 TYR A C 1
ATOM 644 O O . TYR A 1 87 ? -3.484 -8.453 -8.968 1.00 94.69 87 TYR A O 1
ATOM 652 N N . GLU A 1 88 ? -5.614 -9.029 -8.613 1.00 95.25 88 GLU A N 1
ATOM 653 C CA . GLU A 1 88 ? -5.804 -9.607 -9.950 1.00 95.25 88 GLU A CA 1
ATOM 654 C C . GLU A 1 88 ? -5.604 -8.598 -11.075 1.00 95.25 88 GLU A C 1
ATOM 656 O O . GLU A 1 88 ? -5.000 -8.926 -12.090 1.00 95.25 88 GLU A O 1
ATOM 661 N N . VAL A 1 89 ? -6.103 -7.371 -10.909 1.00 96.94 89 VAL A N 1
ATOM 662 C CA . VAL A 1 89 ? -5.900 -6.309 -11.901 1.00 96.94 89 VAL A CA 1
ATOM 663 C C . VAL A 1 89 ? -4.417 -5.963 -12.015 1.00 96.94 89 VAL A C 1
ATOM 665 O O . VAL A 1 89 ? -3.924 -5.786 -13.128 1.00 96.94 89 VAL A O 1
ATOM 668 N N . LEU A 1 90 ? -3.704 -5.908 -10.886 1.00 96.44 90 LEU A N 1
ATOM 669 C CA . LEU A 1 90 ? -2.270 -5.633 -10.871 1.00 96.44 90 LEU A CA 1
ATOM 670 C C . LEU A 1 90 ? -1.474 -6.737 -11.571 1.00 96.44 90 LEU A C 1
ATOM 672 O O . LEU A 1 90 ? -0.698 -6.439 -12.473 1.00 96.44 90 LEU A O 1
ATOM 676 N N . GLU A 1 91 ? -1.693 -7.997 -11.193 1.00 95.00 91 GLU A N 1
ATOM 677 C CA . GLU A 1 91 ? -1.041 -9.159 -11.812 1.00 95.00 91 GLU A CA 1
ATOM 678 C C . GLU A 1 91 ? -1.349 -9.238 -13.307 1.00 95.00 91 GLU A C 1
ATOM 680 O O . GLU A 1 91 ? -0.452 -9.445 -14.119 1.00 95.00 91 GLU A O 1
ATOM 685 N N . TRP A 1 92 ? -2.603 -8.991 -13.699 1.00 97.12 92 TRP A N 1
ATOM 686 C CA . TRP A 1 92 ? -2.984 -8.964 -15.106 1.00 97.12 92 TRP A CA 1
ATOM 687 C C . TRP A 1 92 ? -2.240 -7.876 -15.881 1.00 97.12 92 TRP A C 1
ATOM 689 O O . TRP A 1 92 ? -1.728 -8.146 -16.965 1.00 97.12 92 TRP A O 1
ATOM 699 N N . PHE A 1 93 ? -2.138 -6.658 -15.339 1.00 97.38 93 PHE A N 1
ATOM 700 C CA . PHE A 1 93 ? -1.369 -5.600 -15.986 1.00 97.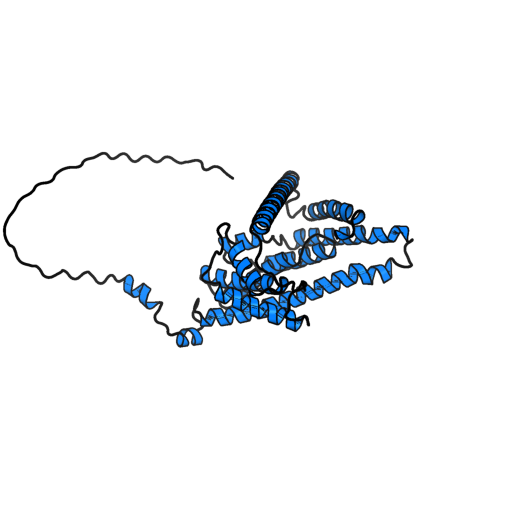38 93 PHE A CA 1
ATOM 701 C C . PHE A 1 93 ? 0.123 -5.932 -16.056 1.00 97.38 93 PHE A C 1
ATOM 703 O O . PHE A 1 93 ? 0.737 -5.690 -17.094 1.00 97.38 93 PHE A O 1
ATOM 710 N N . LEU A 1 94 ? 0.705 -6.490 -14.992 1.00 95.69 94 LEU A N 1
ATOM 711 C CA . LEU A 1 94 ? 2.109 -6.891 -14.983 1.00 95.69 94 LEU A CA 1
ATOM 712 C C . LEU A 1 94 ? 2.380 -7.966 -16.046 1.00 95.69 94 LEU A C 1
ATOM 714 O O . LEU A 1 94 ? 3.269 -7.792 -16.875 1.00 95.69 94 LEU A O 1
ATOM 718 N N . GLU A 1 95 ? 1.568 -9.022 -16.094 1.00 96.38 95 GLU A N 1
ATOM 719 C CA . GLU A 1 95 ? 1.669 -10.093 -17.092 1.00 96.38 95 GLU A CA 1
ATOM 720 C C . GLU A 1 95 ? 1.479 -9.556 -18.519 1.00 96.38 95 GLU A C 1
ATOM 722 O O . GLU A 1 95 ? 2.246 -9.871 -19.435 1.00 96.38 95 GLU A O 1
ATOM 727 N N . TYR A 1 96 ? 0.474 -8.701 -18.714 1.00 96.81 96 TYR A N 1
ATOM 728 C CA . TYR A 1 96 ? 0.151 -8.158 -20.024 1.00 96.81 96 TYR A CA 1
ATOM 729 C C . TYR A 1 96 ? 1.255 -7.233 -20.546 1.00 96.81 96 TYR A C 1
ATOM 731 O O . TYR A 1 96 ? 1.742 -7.438 -21.654 1.00 96.81 96 TYR A O 1
ATOM 739 N N . PHE A 1 97 ? 1.693 -6.241 -19.765 1.00 95.56 97 PHE A N 1
ATOM 740 C CA . PHE A 1 97 ? 2.664 -5.243 -20.228 1.00 95.56 97 PHE A CA 1
ATOM 741 C C . PHE A 1 97 ? 4.111 -5.748 -20.260 1.00 95.56 97 PHE A C 1
ATOM 743 O O . PHE A 1 97 ? 4.887 -5.267 -21.088 1.00 95.56 97 PHE A O 1
ATOM 750 N N . TRP A 1 98 ? 4.484 -6.704 -19.404 1.00 93.19 98 TRP A N 1
ATOM 751 C CA . TRP A 1 98 ? 5.872 -7.174 -19.307 1.00 93.19 98 TRP A CA 1
ATOM 752 C C . TRP A 1 98 ? 6.147 -8.511 -19.988 1.00 93.19 98 TRP A C 1
ATOM 754 O O . TRP A 1 98 ? 7.310 -8.792 -20.268 1.00 93.19 98 TRP A O 1
ATOM 764 N N . LYS A 1 99 ? 5.123 -9.317 -20.292 1.00 92.75 99 LYS A N 1
ATOM 765 C CA . LYS A 1 99 ? 5.308 -10.612 -20.971 1.00 92.75 99 LYS A CA 1
ATOM 766 C C . LYS A 1 99 ? 4.510 -10.709 -22.266 1.00 92.75 99 LYS A C 1
ATOM 768 O O . LYS A 1 99 ? 5.097 -10.875 -23.328 1.00 92.75 99 LYS A O 1
ATOM 773 N N . THR A 1 100 ? 3.193 -10.500 -22.208 1.00 95.31 100 THR A N 1
ATOM 774 C CA . THR A 1 100 ? 2.311 -10.736 -23.370 1.00 95.31 100 THR A CA 1
ATOM 775 C C . THR A 1 100 ? 2.511 -9.710 -24.489 1.00 95.31 100 THR A C 1
ATOM 777 O O . THR A 1 100 ? 2.624 -10.061 -25.660 1.00 95.31 100 THR A O 1
ATOM 780 N N . LEU A 1 101 ? 2.539 -8.419 -24.155 1.00 94.38 101 LEU A N 1
ATOM 781 C CA . LEU A 1 101 ? 2.618 -7.345 -25.141 1.00 94.38 101 LEU A CA 1
ATOM 782 C C . LEU A 1 101 ? 3.982 -7.305 -25.863 1.00 94.38 101 LEU A C 1
ATOM 784 O O . LEU A 1 101 ? 3.972 -7.199 -27.091 1.00 94.38 101 LEU A O 1
ATOM 788 N N . PRO A 1 102 ? 5.141 -7.462 -25.183 1.00 93.56 102 PRO A N 1
ATOM 789 C CA . PRO A 1 102 ? 6.439 -7.594 -25.850 1.00 93.56 102 PRO A CA 1
ATOM 790 C C . PRO A 1 102 ? 6.494 -8.716 -26.885 1.00 93.56 102 PRO A C 1
ATOM 792 O O . PRO A 1 102 ? 7.024 -8.509 -27.975 1.00 93.56 102 PRO A O 1
ATOM 795 N N . GLU A 1 103 ? 5.917 -9.881 -26.585 1.00 92.69 103 GLU A N 1
ATOM 796 C CA . GLU A 1 103 ? 5.856 -11.008 -27.523 1.00 92.69 103 GLU A CA 1
ATOM 797 C C . GLU A 1 103 ? 5.082 -10.662 -28.801 1.00 92.69 103 GLU A C 1
ATOM 799 O O . GLU A 1 103 ? 5.418 -11.148 -29.877 1.00 92.69 103 GLU A O 1
ATOM 804 N N . GLN A 1 104 ? 4.073 -9.793 -28.700 1.00 92.38 104 GLN A N 1
ATOM 805 C CA . GLN A 1 104 ? 3.218 -9.408 -29.822 1.00 92.38 104 GLN A CA 1
ATOM 806 C C . GLN A 1 104 ? 3.780 -8.261 -30.667 1.00 92.38 104 GLN A C 1
ATOM 808 O O . GLN A 1 104 ? 3.486 -8.200 -31.859 1.00 92.38 104 GLN A O 1
ATOM 813 N N . VAL A 1 105 ? 4.524 -7.322 -30.067 1.00 92.94 105 VAL A N 1
ATOM 814 C CA . VAL A 1 105 ? 4.906 -6.061 -30.744 1.00 92.94 105 VAL A CA 1
ATOM 815 C C . VAL A 1 105 ? 6.409 -5.801 -30.814 1.00 92.94 105 VAL A C 1
ATOM 817 O O . VAL A 1 105 ? 6.836 -4.961 -31.606 1.00 92.94 105 VAL A O 1
ATOM 820 N N . VAL A 1 106 ? 7.212 -6.489 -29.998 1.00 91.56 106 VAL A N 1
ATOM 821 C CA . VAL A 1 106 ? 8.669 -6.300 -29.918 1.00 91.56 106 VAL A CA 1
ATOM 822 C C . VAL A 1 106 ? 9.391 -7.498 -30.524 1.00 91.56 106 VAL A C 1
ATOM 824 O O . VAL A 1 106 ? 10.181 -7.334 -31.457 1.00 91.56 106 VAL A O 1
ATOM 827 N N . ILE A 1 107 ? 9.109 -8.706 -30.031 1.00 88.88 107 ILE A N 1
ATOM 828 C CA . ILE A 1 107 ? 9.798 -9.925 -30.467 1.00 88.88 107 ILE A CA 1
ATOM 829 C C . ILE A 1 107 ? 9.436 -10.213 -31.931 1.00 88.88 107 ILE A C 1
ATOM 831 O O . ILE A 1 107 ? 8.270 -10.265 -32.303 1.00 88.88 107 ILE A O 1
ATOM 835 N N . GLY A 1 108 ? 10.452 -10.350 -32.786 1.00 87.88 108 GLY A N 1
ATOM 836 C CA . GLY A 1 108 ? 10.290 -10.569 -34.231 1.00 87.88 108 GLY A CA 1
ATOM 837 C C . GLY A 1 108 ? 10.066 -9.309 -35.082 1.00 87.88 108 GLY A C 1
ATOM 838 O O . GLY A 1 108 ? 10.275 -9.367 -36.292 1.00 87.88 108 GLY A O 1
ATOM 839 N N . TYR A 1 109 ? 9.715 -8.169 -34.477 1.00 92.62 109 TYR A N 1
ATOM 840 C CA . TYR A 1 109 ? 9.532 -6.892 -35.187 1.00 92.62 109 TYR A CA 1
ATOM 841 C C . TYR A 1 109 ? 10.686 -5.915 -34.965 1.00 92.62 109 TYR A C 1
ATOM 843 O O . TYR A 1 109 ? 11.045 -5.157 -35.866 1.00 92.62 109 TYR A O 1
ATOM 851 N N . TRP A 1 110 ? 11.251 -5.899 -33.758 1.00 94.00 110 TRP A N 1
ATOM 852 C CA . TRP A 1 110 ? 12.355 -5.016 -33.395 1.00 94.00 110 TRP A CA 1
ATOM 853 C C . TRP A 1 110 ? 13.686 -5.756 -33.567 1.00 94.00 110 TRP A C 1
ATOM 855 O O . TRP A 1 110 ? 13.741 -6.978 -33.394 1.00 94.00 110 TRP A O 1
ATOM 865 N N . PRO A 1 111 ? 14.783 -5.048 -33.881 1.00 93.56 111 PRO A N 1
ATOM 866 C CA . PRO A 1 111 ? 16.103 -5.655 -33.811 1.00 93.56 111 PRO A CA 1
ATOM 867 C C . PRO A 1 111 ? 16.443 -5.995 -32.351 1.00 93.56 111 PRO A C 1
ATOM 869 O O . PRO A 1 111 ? 16.080 -5.251 -31.443 1.00 93.56 111 PRO A O 1
ATOM 872 N N . GLU A 1 112 ? 17.169 -7.091 -32.118 1.00 90.31 112 GLU A N 1
ATOM 873 C CA . GLU A 1 112 ? 17.433 -7.618 -30.764 1.00 90.31 112 GLU A CA 1
ATOM 874 C C . GLU A 1 112 ? 18.080 -6.592 -29.821 1.00 90.31 112 GLU A C 1
ATOM 876 O O . GLU A 1 112 ? 17.743 -6.520 -28.640 1.00 90.31 112 GLU A O 1
ATOM 881 N N . TRP A 1 113 ? 18.956 -5.727 -30.346 1.00 90.75 113 TRP A N 1
ATOM 882 C CA . TRP A 1 113 ? 19.590 -4.662 -29.563 1.00 90.75 113 TRP A CA 1
ATOM 883 C C . TRP A 1 113 ? 18.589 -3.630 -29.014 1.00 90.75 113 TRP A C 1
ATOM 885 O O . TRP A 1 113 ? 18.904 -2.927 -28.055 1.00 90.75 113 TRP A O 1
ATOM 895 N N . ALA A 1 114 ? 17.393 -3.527 -29.603 1.00 91.69 114 ALA A N 1
ATOM 896 C CA . ALA A 1 114 ? 16.351 -2.586 -29.208 1.00 91.69 114 ALA A CA 1
ATOM 897 C C . ALA A 1 114 ? 15.358 -3.166 -28.187 1.00 91.69 114 ALA A C 1
ATOM 899 O O . ALA A 1 114 ? 14.563 -2.402 -27.644 1.00 91.69 114 ALA A O 1
ATOM 900 N N . TYR A 1 115 ? 15.393 -4.468 -27.875 1.00 90.62 115 TYR A N 1
ATOM 901 C CA . TYR A 1 115 ? 14.472 -5.074 -26.899 1.00 90.62 115 TYR A CA 1
ATOM 902 C C . TYR A 1 115 ? 14.483 -4.374 -25.528 1.00 90.62 115 TYR A C 1
ATOM 904 O O . TYR A 1 115 ? 13.402 -4.110 -24.996 1.00 90.62 115 TYR A O 1
ATOM 912 N N . PRO A 1 116 ? 15.642 -3.960 -24.972 1.00 88.69 116 PRO A N 1
ATOM 913 C CA . PRO A 1 116 ? 15.670 -3.232 -23.704 1.00 88.69 116 PRO A CA 1
ATOM 914 C C . PRO A 1 116 ? 14.963 -1.869 -23.738 1.00 88.69 116 PRO A C 1
ATOM 916 O O . PRO A 1 116 ? 14.592 -1.363 -22.682 1.00 88.69 116 PRO A O 1
ATOM 919 N N . LEU A 1 117 ? 14.730 -1.271 -24.918 1.00 90.38 117 LEU A N 1
ATOM 920 C CA . LEU A 1 117 ? 14.005 0.002 -25.048 1.00 90.38 117 LEU A CA 1
ATOM 921 C C . LEU A 1 117 ? 12.515 -0.122 -24.696 1.00 90.38 117 LEU A C 1
ATOM 923 O O . LEU A 1 117 ? 11.853 0.894 -24.481 1.00 90.38 117 LEU A O 1
ATOM 927 N N . TRP A 1 118 ? 11.995 -1.346 -24.572 1.00 92.19 118 TRP A N 1
ATOM 928 C CA . TRP A 1 118 ? 10.658 -1.590 -24.036 1.00 92.19 118 TRP A CA 1
ATOM 929 C C . TRP A 1 118 ? 10.492 -1.063 -22.602 1.00 92.19 118 TRP A C 1
ATOM 931 O O . TRP A 1 118 ? 9.469 -0.458 -22.282 1.00 92.19 118 TRP A O 1
ATOM 941 N N . ILE A 1 119 ? 11.525 -1.224 -21.763 1.00 91.44 119 ILE A N 1
ATOM 942 C CA . ILE A 1 119 ? 11.532 -0.793 -20.357 1.00 91.44 119 ILE A CA 1
ATOM 943 C C . ILE A 1 119 ? 11.247 0.715 -20.229 1.00 91.44 119 ILE A C 1
ATOM 945 O O . ILE A 1 119 ? 10.254 1.079 -19.592 1.00 91.44 119 ILE A O 1
ATOM 949 N N . PRO A 1 120 ? 12.049 1.623 -20.827 1.00 92.62 120 PRO A N 1
ATOM 950 C CA . PRO A 1 120 ? 11.797 3.052 -20.715 1.00 92.62 120 PRO A CA 1
ATOM 951 C C . PRO A 1 120 ? 10.508 3.482 -21.422 1.00 92.62 120 PRO A C 1
ATOM 953 O O . PRO A 1 120 ? 9.900 4.459 -20.993 1.00 92.62 120 PRO A O 1
ATOM 956 N N . LEU A 1 121 ? 10.061 2.763 -22.461 1.00 93.69 121 LEU A N 1
ATOM 957 C CA . LEU A 1 121 ? 8.796 3.050 -23.137 1.00 93.69 121 LEU A CA 1
ATOM 958 C C . LEU A 1 121 ? 7.601 2.833 -22.199 1.00 93.69 121 LEU A C 1
ATOM 960 O O . LEU A 1 121 ? 6.845 3.772 -21.949 1.00 93.69 121 LEU A O 1
ATOM 964 N N . ILE A 1 122 ? 7.451 1.626 -21.644 1.00 94.69 122 ILE A N 1
ATOM 965 C CA . ILE A 1 122 ? 6.357 1.320 -20.712 1.00 94.69 122 ILE A CA 1
ATOM 966 C C . ILE A 1 122 ? 6.485 2.141 -19.436 1.00 94.69 122 ILE A C 1
ATOM 968 O O . ILE A 1 122 ? 5.497 2.729 -18.997 1.00 94.69 122 ILE A O 1
ATOM 972 N N . GLY A 1 123 ? 7.693 2.271 -18.889 1.00 94.75 123 GLY A N 1
ATOM 973 C CA . GLY A 1 123 ? 7.944 3.088 -17.708 1.00 94.75 123 GLY A CA 1
ATOM 974 C C . GLY A 1 123 ? 7.510 4.544 -17.881 1.00 94.75 123 GLY A C 1
ATOM 975 O O . GLY A 1 123 ? 6.803 5.088 -17.031 1.00 94.75 123 GLY A O 1
ATOM 976 N N . ALA A 1 124 ? 7.861 5.180 -19.003 1.00 95.62 124 ALA A N 1
ATOM 977 C CA . ALA A 1 124 ? 7.452 6.553 -19.290 1.00 95.62 124 ALA A CA 1
ATOM 978 C C . ALA A 1 124 ? 5.939 6.668 -19.533 1.00 95.62 124 ALA A C 1
ATOM 980 O O . ALA A 1 124 ? 5.306 7.586 -19.008 1.00 95.62 124 ALA A O 1
ATOM 981 N N . CYS A 1 125 ? 5.334 5.733 -20.275 1.00 96.44 125 CYS A N 1
ATOM 982 C CA . CYS A 1 125 ? 3.884 5.695 -20.493 1.00 96.44 125 CYS A CA 1
ATOM 983 C C . CYS A 1 125 ? 3.107 5.560 -19.177 1.00 96.44 125 CYS A C 1
ATOM 985 O O . CYS A 1 125 ? 2.132 6.277 -18.947 1.00 96.44 125 CYS A O 1
ATOM 987 N N . MET A 1 126 ? 3.559 4.686 -18.282 1.00 97.06 126 MET A N 1
ATOM 988 C CA . MET A 1 126 ? 2.940 4.488 -16.978 1.00 97.06 126 MET A CA 1
ATOM 989 C C . MET A 1 126 ? 3.167 5.683 -16.050 1.00 97.06 126 MET A C 1
ATOM 991 O O . MET A 1 126 ? 2.238 6.112 -15.368 1.00 97.06 126 MET A O 1
ATOM 995 N N . ALA A 1 127 ? 4.345 6.312 -16.089 1.00 96.88 127 ALA A N 1
ATOM 996 C CA . ALA A 1 127 ? 4.609 7.557 -15.370 1.00 96.88 127 ALA A CA 1
ATOM 997 C C . ALA A 1 127 ? 3.714 8.715 -15.843 1.00 96.88 127 ALA A C 1
ATOM 999 O O . ALA A 1 127 ? 3.211 9.483 -15.017 1.00 96.88 127 ALA A O 1
ATOM 1000 N N . LEU A 1 128 ? 3.442 8.816 -17.151 1.00 97.31 128 LEU A N 1
ATOM 1001 C CA . LEU A 1 128 ? 2.409 9.718 -17.669 1.00 97.31 128 LEU A CA 1
ATOM 1002 C C . LEU A 1 128 ? 1.046 9.376 -17.063 1.00 97.31 128 LEU A C 1
ATOM 1004 O O . LEU A 1 128 ? 0.360 10.277 -16.586 1.00 97.31 128 LEU A O 1
ATOM 1008 N N . GLY A 1 129 ? 0.680 8.093 -17.017 1.00 97.12 129 GLY A N 1
ATOM 1009 C CA . GLY A 1 129 ? -0.539 7.606 -16.368 1.00 97.12 129 GLY A CA 1
ATOM 1010 C C . GLY A 1 129 ? -0.669 8.058 -14.909 1.00 97.12 129 GLY A C 1
ATOM 1011 O O . GLY A 1 129 ? -1.706 8.607 -14.539 1.00 97.12 129 GLY A O 1
ATOM 1012 N N . VAL A 1 130 ? 0.395 7.922 -14.108 1.00 96.88 130 VAL A N 1
ATOM 1013 C CA . VAL A 1 130 ? 0.456 8.413 -12.715 1.00 96.88 130 VAL A CA 1
ATOM 1014 C C . VAL A 1 130 ? 0.260 9.929 -12.653 1.00 96.88 130 VAL A C 1
ATOM 1016 O O . VAL A 1 130 ? -0.519 10.448 -11.855 1.00 96.88 130 VAL A O 1
ATOM 1019 N N . GLY A 1 131 ? 0.962 10.673 -13.504 1.00 96.31 131 GLY A N 1
ATOM 1020 C CA . GLY A 1 131 ? 0.862 12.126 -13.542 1.00 96.31 131 GLY A CA 1
ATOM 1021 C C . GLY A 1 131 ? -0.535 12.625 -13.910 1.00 96.31 131 GLY A C 1
ATOM 1022 O O . GLY A 1 131 ? -1.055 13.557 -13.292 1.00 96.31 131 GLY A O 1
ATOM 1023 N N . LEU A 1 132 ? -1.155 11.997 -14.911 1.00 96.69 132 LEU A N 1
ATOM 1024 C CA . LEU A 1 132 ? -2.503 12.317 -15.376 1.00 96.69 132 LEU A CA 1
ATOM 1025 C C . LEU A 1 132 ? -3.551 11.924 -14.332 1.00 96.69 132 LEU A C 1
ATOM 1027 O O . LEU A 1 132 ? -4.465 12.710 -14.079 1.00 96.69 132 LEU A O 1
ATOM 1031 N N . SER A 1 133 ? -3.406 10.766 -13.678 1.00 96.19 133 SER A N 1
ATOM 1032 C CA . SER A 1 133 ? -4.333 10.348 -12.626 1.00 96.19 133 SER A CA 1
ATOM 1033 C C . SER A 1 133 ? -4.344 11.357 -11.481 1.00 96.19 133 SER A C 1
ATOM 1035 O O . SER A 1 133 ? -5.414 11.797 -11.077 1.00 96.19 133 SER A O 1
ATOM 1037 N N . VAL A 1 134 ? -3.178 11.820 -11.023 1.00 95.25 134 VAL A N 1
ATOM 1038 C CA . VAL A 1 134 ? -3.094 12.840 -9.966 1.00 95.25 134 VAL A CA 1
ATOM 1039 C C . VAL A 1 134 ? -3.666 14.183 -10.430 1.00 95.25 134 VAL A C 1
ATOM 1041 O O . VAL A 1 134 ? -4.405 14.833 -9.690 1.00 95.25 134 VAL A O 1
ATOM 1044 N N . LYS A 1 135 ? -3.368 14.601 -11.665 1.00 94.56 135 LYS A N 1
ATOM 1045 C CA . LYS A 1 135 ? -3.827 15.887 -12.210 1.00 94.56 135 LYS A CA 1
ATOM 1046 C C . LYS A 1 135 ? -5.350 15.966 -12.350 1.00 94.56 135 LYS A C 1
ATOM 1048 O O . LYS A 1 135 ? -5.919 17.021 -12.078 1.00 94.56 135 LYS A O 1
ATOM 1053 N N . TYR A 1 136 ? -5.998 14.886 -12.790 1.00 95.31 136 TYR A N 1
ATOM 1054 C CA . TYR A 1 136 ? -7.435 14.882 -13.093 1.00 95.31 136 TYR A CA 1
ATOM 1055 C C . TYR A 1 136 ? -8.309 14.300 -11.979 1.00 95.31 136 TYR A C 1
ATOM 1057 O O . TYR A 1 136 ? -9.429 14.767 -11.791 1.00 95.31 136 TYR A O 1
ATOM 1065 N N . LEU A 1 137 ? -7.823 13.298 -11.244 1.00 94.81 137 LEU A N 1
ATOM 1066 C CA . LEU A 1 137 ? -8.588 12.611 -10.194 1.00 94.81 137 LEU A CA 1
ATOM 1067 C C . LEU A 1 137 ? -8.258 13.139 -8.790 1.00 94.81 137 LEU A C 1
ATOM 1069 O O . LEU A 1 137 ? -9.006 12.882 -7.849 1.00 94.81 137 LEU A O 1
ATOM 1073 N N . GLY A 1 138 ? -7.170 13.901 -8.656 1.00 92.62 138 GLY A N 1
ATOM 1074 C CA . GLY A 1 138 ? -6.708 14.477 -7.400 1.00 92.62 138 GLY A CA 1
ATOM 1075 C C . GLY A 1 138 ? -5.614 13.654 -6.727 1.00 92.62 138 GLY A C 1
ATOM 1076 O O . GLY A 1 138 ? -5.179 12.611 -7.212 1.00 92.62 138 GLY A O 1
ATOM 1077 N N . GLU A 1 139 ? -5.143 14.149 -5.587 1.00 89.69 139 GLU A N 1
ATOM 1078 C CA . GLU A 1 139 ? -4.021 13.535 -4.890 1.00 89.69 139 GLU A CA 1
ATOM 1079 C C . GLU A 1 139 ? -4.464 12.273 -4.125 1.00 89.69 139 GLU A C 1
ATOM 1081 O O . GLU A 1 139 ? -5.377 12.341 -3.289 1.00 89.69 139 GLU A O 1
ATOM 1086 N N . PRO A 1 140 ? -3.830 11.113 -4.382 1.00 87.44 140 PRO A N 1
ATOM 1087 C CA . PRO A 1 140 ? -4.163 9.874 -3.686 1.00 87.44 140 PRO A CA 1
ATOM 1088 C C . PRO A 1 140 ? -3.818 9.937 -2.191 1.00 87.44 140 PRO A C 1
ATOM 1090 O O . PRO A 1 140 ? -4.512 9.335 -1.372 1.00 87.44 140 PRO A O 1
ATOM 1093 N N . GLY A 1 141 ? -2.789 10.712 -1.834 1.00 85.62 141 GLY A N 1
ATOM 1094 C CA . GLY A 1 141 ? -2.140 10.668 -0.528 1.00 85.62 141 GLY A CA 1
ATOM 1095 C C . GLY A 1 141 ? -1.184 9.479 -0.409 1.00 85.62 141 GLY A C 1
ATOM 1096 O O . GLY A 1 141 ? -1.093 8.645 -1.304 1.00 85.62 141 GLY A O 1
ATOM 1097 N N . ASP A 1 142 ? -0.461 9.407 0.701 1.00 88.44 142 ASP A N 1
ATOM 1098 C CA . ASP A 1 142 ? 0.398 8.286 1.079 1.00 88.44 142 ASP A CA 1
ATOM 1099 C C . ASP A 1 142 ? -0.068 7.669 2.414 1.00 88.44 142 ASP A C 1
ATOM 1101 O O . ASP A 1 142 ? -1.132 7.998 2.963 1.00 88.44 142 ASP A O 1
ATOM 1105 N N . LEU A 1 143 ? 0.724 6.746 2.963 1.00 90.38 143 LEU A N 1
ATOM 1106 C CA . LEU A 1 143 ? 0.431 6.163 4.271 1.00 90.38 143 LEU A CA 1
ATOM 1107 C C . LEU A 1 143 ? 0.431 7.235 5.377 1.00 90.38 143 LEU A C 1
ATOM 1109 O O . LEU A 1 143 ? -0.453 7.226 6.233 1.00 90.38 143 LEU A O 1
ATOM 1113 N N . ALA A 1 144 ? 1.357 8.200 5.336 1.00 91.06 144 ALA A N 1
ATOM 1114 C CA . ALA A 1 144 ? 1.421 9.284 6.317 1.00 91.06 144 ALA A CA 1
ATOM 1115 C C . ALA A 1 144 ? 0.172 10.181 6.269 1.00 91.06 144 ALA A C 1
ATOM 1117 O O . ALA A 1 144 ? -0.369 10.563 7.310 1.00 91.06 144 ALA A O 1
ATOM 1118 N N . PHE A 1 145 ? -0.340 10.469 5.074 1.00 93.12 145 PHE A N 1
ATOM 1119 C CA . PHE A 1 145 ? -1.594 11.177 4.856 1.00 93.12 145 PHE A CA 1
ATOM 1120 C C . PHE A 1 145 ? -2.791 10.387 5.388 1.00 93.12 145 PHE A C 1
ATOM 1122 O O . PHE A 1 145 ? -3.656 10.956 6.056 1.00 93.12 145 PHE A O 1
ATOM 1129 N N . THR A 1 146 ? -2.822 9.072 5.154 1.00 95.12 146 THR A N 1
ATOM 1130 C CA . THR A 1 146 ? -3.863 8.184 5.692 1.00 95.12 146 THR A CA 1
ATOM 1131 C C . THR A 1 146 ? -3.875 8.230 7.219 1.00 95.12 146 THR A C 1
ATOM 1133 O O . THR A 1 146 ? -4.921 8.476 7.821 1.00 95.12 146 THR A O 1
ATOM 1136 N N . ILE A 1 147 ? -2.707 8.107 7.852 1.00 93.75 147 ILE A N 1
ATOM 1137 C CA . ILE A 1 147 ? -2.545 8.209 9.309 1.00 93.75 147 ILE A CA 1
ATOM 1138 C C . ILE A 1 147 ? -2.996 9.584 9.808 1.00 93.75 147 ILE A C 1
ATOM 1140 O O . ILE A 1 147 ? -3.770 9.679 10.763 1.00 93.75 147 ILE A O 1
ATOM 1144 N N . LYS A 1 148 ? -2.586 10.669 9.145 1.00 94.56 148 LYS A N 1
ATOM 1145 C CA . LYS A 1 148 ? -3.029 12.028 9.487 1.00 94.56 148 LYS A CA 1
ATOM 1146 C C . LYS A 1 148 ? -4.555 12.152 9.428 1.00 94.56 148 LYS A C 1
ATOM 1148 O O . LYS A 1 148 ? -5.163 12.703 10.345 1.00 94.56 148 LYS A O 1
ATOM 1153 N N . ALA A 1 149 ? -5.195 11.592 8.402 1.00 95.38 149 ALA A N 1
ATOM 1154 C CA . ALA A 1 149 ? -6.649 11.592 8.267 1.00 95.38 149 ALA A CA 1
ATOM 1155 C C . ALA A 1 149 ? -7.345 10.782 9.379 1.00 95.38 149 ALA A C 1
ATOM 1157 O O . ALA A 1 149 ? -8.367 11.219 9.913 1.00 95.38 149 ALA A O 1
ATOM 1158 N N . VAL A 1 150 ? -6.781 9.646 9.796 1.00 94.75 150 VAL A N 1
ATOM 1159 C CA . VAL A 1 150 ? -7.272 8.849 10.938 1.00 94.75 150 VAL A CA 1
ATOM 1160 C C . VAL A 1 150 ? -7.180 9.638 12.249 1.00 94.75 150 VAL A C 1
ATOM 1162 O O . VAL A 1 150 ? -8.124 9.641 13.048 1.00 94.75 150 VAL A O 1
ATOM 1165 N N . HIS A 1 151 ? -6.099 10.388 12.456 1.00 94.12 151 HIS A N 1
ATOM 1166 C CA . HIS A 1 151 ? -5.963 11.249 13.628 1.00 94.12 151 HIS A CA 1
ATOM 1167 C C . HIS A 1 151 ? -6.969 12.390 13.603 1.00 94.12 151 HIS A C 1
ATOM 1169 O O . HIS A 1 151 ? -7.774 12.504 14.529 1.00 94.12 151 HIS A O 1
ATOM 1175 N N . GLU A 1 152 ? -6.964 13.201 12.543 1.00 94.50 152 GLU A N 1
ATOM 1176 C CA . GLU A 1 152 ? -7.701 14.467 12.443 1.00 94.50 152 GLU A CA 1
ATOM 1177 C C . GLU A 1 152 ? -9.197 14.283 12.173 1.00 94.50 152 GLU A C 1
ATOM 1179 O O . GLU A 1 152 ? -10.021 15.001 12.740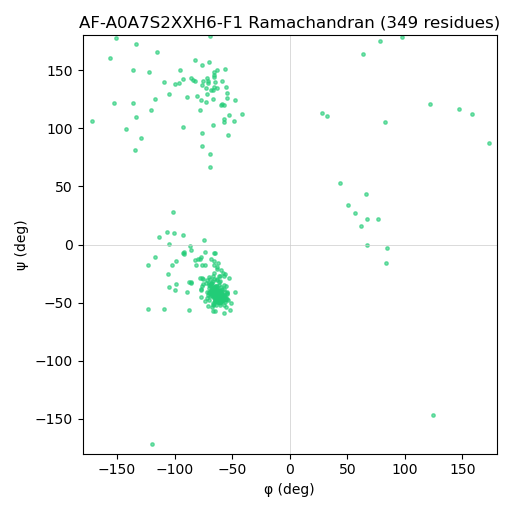 1.00 94.50 152 GLU A O 1
ATOM 1184 N N . LYS A 1 153 ? -9.560 13.315 11.329 1.00 94.81 153 LYS A N 1
ATOM 1185 C CA . LYS A 1 153 ? -10.930 13.110 10.831 1.00 94.81 153 LYS A CA 1
ATOM 1186 C C . LYS A 1 153 ? -11.535 11.768 11.243 1.00 94.81 153 LYS A C 1
ATOM 1188 O O . LYS A 1 153 ? -12.737 11.604 11.072 1.00 94.81 153 LYS A O 1
ATOM 1193 N N . ALA A 1 154 ? -10.747 10.839 11.799 1.00 96.75 154 ALA A N 1
ATOM 1194 C CA . ALA A 1 154 ? -11.127 9.448 12.102 1.00 96.75 154 ALA A CA 1
ATOM 1195 C C . ALA A 1 154 ? -11.394 8.545 10.886 1.00 96.75 154 ALA A C 1
ATOM 1197 O O . ALA A 1 154 ? -11.700 7.367 11.058 1.00 96.75 154 ALA A O 1
ATOM 1198 N N . TYR A 1 155 ? -11.272 9.057 9.662 1.00 96.62 155 TYR A N 1
ATOM 1199 C CA . TYR A 1 155 ? -11.484 8.293 8.435 1.00 96.62 155 TYR A CA 1
ATOM 1200 C C . TYR A 1 155 ? -10.737 8.926 7.259 1.00 96.62 155 TYR A C 1
ATOM 1202 O O . TYR A 1 155 ? -10.465 10.129 7.265 1.00 96.62 155 TYR A O 1
ATOM 1210 N N . LEU A 1 156 ? -10.514 8.130 6.210 1.00 96.31 156 LEU A N 1
ATOM 1211 C CA . LEU A 1 156 ? -10.094 8.612 4.896 1.00 96.31 156 LEU A CA 1
ATOM 1212 C C . LEU A 1 156 ? -11.296 8.699 3.937 1.00 96.31 156 LEU A C 1
ATOM 1214 O O . LEU A 1 156 ? -12.219 7.883 3.977 1.00 96.31 156 LEU A O 1
ATOM 1218 N N . GLY A 1 157 ? -11.374 9.774 3.152 1.00 95.00 157 GLY A N 1
ATOM 1219 C CA . GLY A 1 157 ? -12.507 10.018 2.259 1.00 95.00 157 GLY A CA 1
ATOM 1220 C C . GLY A 1 157 ? -12.477 9.126 1.016 1.00 95.00 157 GLY A C 1
ATOM 1221 O O . GLY A 1 157 ? -11.435 8.985 0.394 1.00 95.00 157 GLY A O 1
ATOM 1222 N N . MET A 1 158 ? -13.641 8.625 0.585 1.00 95.62 158 MET A N 1
ATOM 1223 C CA . MET A 1 158 ? -13.764 7.738 -0.590 1.00 95.62 158 MET A CA 1
ATOM 1224 C C . MET A 1 158 ? -13.259 8.360 -1.905 1.00 95.62 158 MET A C 1
ATOM 1226 O O . MET A 1 158 ? -12.898 7.645 -2.833 1.00 95.62 158 MET A O 1
ATOM 1230 N N . HIS A 1 159 ? -13.201 9.692 -1.987 1.00 93.94 159 HIS A N 1
ATOM 1231 C CA . HIS A 1 159 ? -12.668 10.396 -3.155 1.00 93.94 159 HIS A CA 1
ATOM 1232 C C . HIS A 1 159 ? -11.164 10.158 -3.374 1.00 93.94 159 HIS A C 1
ATOM 1234 O O . HIS A 1 159 ? -10.695 10.370 -4.483 1.00 93.94 159 HIS A O 1
ATOM 1240 N N . HIS A 1 160 ? -10.426 9.672 -2.367 1.00 93.56 160 HIS A N 1
ATOM 1241 C CA . HIS A 1 160 ? -9.024 9.276 -2.524 1.00 93.56 160 HIS A CA 1
ATOM 1242 C C . HIS A 1 160 ? -8.854 7.866 -3.114 1.00 93.56 160 HIS A C 1
ATOM 1244 O O . HIS A 1 160 ? -7.781 7.550 -3.612 1.00 93.56 160 HIS A O 1
ATOM 1250 N N . CYS A 1 161 ? -9.885 7.010 -3.105 1.00 95.56 161 CYS A N 1
ATOM 1251 C CA . CYS A 1 161 ? -9.750 5.621 -3.559 1.00 95.56 161 CYS A CA 1
ATOM 1252 C C . CYS A 1 161 ? -9.438 5.510 -5.051 1.00 95.56 161 CYS A C 1
ATOM 1254 O O . CYS A 1 161 ? -8.572 4.734 -5.437 1.00 95.56 161 CYS A O 1
ATOM 1256 N N . LEU A 1 162 ? -10.133 6.287 -5.884 1.00 95.56 162 LEU A N 1
ATOM 1257 C CA . LEU A 1 162 ? -9.944 6.252 -7.330 1.00 95.56 162 LEU A CA 1
ATOM 1258 C C . LEU A 1 162 ? -8.560 6.771 -7.769 1.00 95.56 162 LEU A C 1
ATOM 1260 O O . LEU A 1 162 ? -7.885 6.040 -8.496 1.00 95.56 162 LEU A O 1
ATOM 1264 N N . PRO A 1 163 ? -8.085 7.958 -7.328 1.00 95.31 163 PRO A N 1
ATOM 1265 C CA . PRO A 1 163 ? -6.722 8.382 -7.635 1.00 95.31 163 PRO A CA 1
ATOM 1266 C C . PRO A 1 163 ? -5.681 7.425 -7.051 1.00 95.31 163 PRO A C 1
ATOM 1268 O O . PRO A 1 163 ? -4.668 7.192 -7.702 1.00 95.31 163 PRO A O 1
ATOM 1271 N N . MET A 1 164 ? -5.930 6.835 -5.872 1.00 96.19 164 MET A N 1
ATOM 1272 C CA . MET A 1 164 ? -5.024 5.851 -5.274 1.00 96.19 164 MET A CA 1
ATOM 1273 C C . MET A 1 164 ? -4.908 4.605 -6.144 1.00 96.19 164 MET A C 1
ATOM 1275 O O . MET A 1 164 ? -3.796 4.200 -6.462 1.00 96.19 164 MET A O 1
ATOM 1279 N N . LEU A 1 165 ? -6.030 4.032 -6.582 1.00 96.31 165 LEU A N 1
ATOM 1280 C CA . LEU A 1 165 ? -6.043 2.864 -7.460 1.00 96.31 165 LEU A CA 1
ATOM 1281 C C . LEU A 1 165 ? -5.338 3.164 -8.787 1.00 96.31 165 LEU A C 1
ATOM 1283 O O . LEU A 1 165 ? -4.442 2.428 -9.172 1.00 96.31 165 LEU A O 1
ATOM 1287 N N . ALA A 1 166 ? -5.675 4.269 -9.454 1.00 96.69 166 ALA A N 1
ATOM 1288 C CA . ALA A 1 166 ? -5.071 4.608 -10.742 1.00 96.69 166 ALA A CA 1
ATOM 1289 C C . ALA A 1 166 ? -3.561 4.891 -10.633 1.00 96.69 166 ALA A C 1
ATOM 1291 O O . ALA A 1 166 ? -2.774 4.355 -11.410 1.00 96.69 166 ALA A O 1
ATOM 1292 N N . ALA A 1 167 ? -3.143 5.704 -9.657 1.00 96.25 167 ALA A N 1
ATOM 1293 C CA . ALA A 1 167 ? -1.738 6.071 -9.491 1.00 96.25 167 ALA A CA 1
ATOM 1294 C C . ALA A 1 167 ? -0.875 4.880 -9.054 1.00 96.25 167 ALA A C 1
ATOM 1296 O O . ALA A 1 167 ? 0.246 4.738 -9.529 1.00 96.25 167 ALA A O 1
ATOM 1297 N N . SER A 1 168 ? -1.383 4.021 -8.167 1.00 96.56 168 SER A N 1
ATOM 1298 C CA . SER A 1 168 ? -0.634 2.849 -7.699 1.00 96.56 168 SER A CA 1
ATOM 1299 C C . SER A 1 168 ? -0.494 1.772 -8.766 1.00 96.56 168 SER A C 1
ATOM 1301 O O . SER A 1 168 ? 0.608 1.269 -8.954 1.00 96.56 168 SER A O 1
ATOM 1303 N N . GLN A 1 169 ? -1.560 1.472 -9.513 1.00 97.25 169 GLN A N 1
ATOM 1304 C CA . GLN A 1 169 ? -1.518 0.500 -10.608 1.00 97.25 169 GLN A CA 1
ATOM 1305 C C . GLN A 1 169 ? -0.525 0.944 -11.685 1.00 97.25 169 GLN A C 1
ATOM 1307 O O . GLN A 1 169 ? 0.413 0.215 -11.985 1.00 97.25 169 GLN A O 1
ATOM 1312 N N . CYS A 1 170 ? -0.642 2.180 -12.184 1.00 97.06 170 CYS A N 1
ATOM 1313 C CA . CYS A 1 170 ? 0.329 2.721 -13.136 1.00 97.06 170 CYS A CA 1
ATOM 1314 C C . CYS A 1 170 ? 1.746 2.762 -12.540 1.00 97.06 170 CYS A C 1
ATOM 1316 O O . CYS A 1 170 ? 2.702 2.384 -13.202 1.00 97.06 170 CYS A O 1
ATOM 1318 N N . GLY A 1 171 ? 1.903 3.188 -11.284 1.00 95.75 171 GLY A N 1
ATOM 1319 C CA . GLY A 1 171 ? 3.213 3.295 -10.641 1.00 95.75 171 GLY A CA 1
ATOM 1320 C C . GLY A 1 171 ? 3.946 1.957 -10.533 1.00 95.75 171 GLY A C 1
ATOM 1321 O O . GLY A 1 171 ? 5.120 1.890 -10.882 1.00 95.75 171 GLY A O 1
ATOM 1322 N N . ILE A 1 172 ? 3.253 0.903 -10.094 1.00 95.69 172 ILE A N 1
ATOM 1323 C CA . ILE A 1 172 ? 3.833 -0.439 -9.941 1.00 95.69 172 ILE A CA 1
ATOM 1324 C C . ILE A 1 172 ? 4.069 -1.072 -11.319 1.00 95.69 172 ILE A C 1
ATOM 1326 O O . ILE A 1 172 ? 5.162 -1.551 -11.594 1.00 95.69 172 ILE A O 1
ATOM 1330 N N . VAL A 1 173 ? 3.091 -1.002 -12.230 1.00 95.94 173 VAL A N 1
ATOM 1331 C CA . VAL A 1 173 ? 3.228 -1.557 -13.590 1.00 95.94 173 VAL A CA 1
ATOM 1332 C C . VAL A 1 173 ? 4.335 -0.854 -14.379 1.00 95.94 173 VAL A C 1
ATOM 1334 O O . VAL A 1 173 ? 4.980 -1.476 -15.213 1.00 95.94 173 VAL A O 1
ATOM 1337 N N . GLY A 1 174 ? 4.605 0.423 -14.102 1.00 94.19 174 GLY A N 1
ATOM 1338 C CA . GLY A 1 174 ? 5.703 1.180 -14.703 1.00 94.19 174 GLY A CA 1
ATOM 1339 C C . GLY A 1 174 ? 7.105 0.836 -14.189 1.00 94.19 174 GLY A C 1
ATOM 1340 O O . GLY A 1 174 ? 8.047 1.519 -14.588 1.00 94.19 174 GLY A O 1
ATOM 1341 N N . GLY A 1 175 ? 7.256 -0.157 -13.305 1.00 91.00 175 GLY A N 1
ATOM 1342 C CA . GLY A 1 175 ? 8.535 -0.506 -12.672 1.00 91.00 175 GLY A CA 1
ATOM 1343 C C . GLY A 1 175 ? 8.933 0.456 -11.548 1.00 91.00 175 GLY A C 1
ATOM 1344 O O . GLY A 1 175 ? 10.108 0.627 -11.231 1.00 91.00 175 GLY A O 1
ATOM 1345 N N . GLY A 1 176 ? 7.970 1.173 -10.964 1.00 90.38 176 GLY A N 1
ATOM 1346 C CA . GLY A 1 176 ? 8.226 1.961 -9.767 1.00 90.38 176 GLY A CA 1
ATOM 1347 C C . GLY A 1 176 ? 8.506 1.040 -8.582 1.00 90.38 176 GLY A C 1
ATOM 1348 O O . GLY A 1 176 ? 7.730 0.126 -8.331 1.00 90.38 176 GLY A O 1
ATOM 1349 N N . SER A 1 177 ? 9.560 1.332 -7.810 1.00 89.12 177 SER A N 1
ATOM 1350 C CA . SER A 1 177 ? 9.906 0.625 -6.562 1.00 89.12 177 SER A CA 1
ATOM 1351 C C . SER A 1 177 ? 8.881 0.910 -5.449 1.00 89.12 177 SER A C 1
ATOM 1353 O O . SER A 1 177 ? 9.165 1.588 -4.456 1.00 89.12 177 SER A O 1
ATOM 1355 N N . LEU A 1 178 ? 7.660 0.427 -5.649 1.00 90.44 178 LEU A N 1
ATOM 1356 C CA . LEU A 1 178 ? 6.472 0.620 -4.834 1.00 90.44 178 LEU A CA 1
ATOM 1357 C C . LEU A 1 178 ? 5.766 -0.724 -4.683 1.00 90.44 178 LEU A C 1
ATOM 1359 O O . LEU A 1 178 ? 5.797 -1.557 -5.583 1.00 90.44 178 LEU A O 1
ATOM 1363 N N . GLY A 1 179 ? 5.087 -0.901 -3.558 1.00 89.75 179 GLY A N 1
ATOM 1364 C CA . GLY A 1 179 ? 4.252 -2.067 -3.326 1.00 89.75 179 GLY A CA 1
ATOM 1365 C C . GLY A 1 179 ? 2.765 -1.711 -3.197 1.00 89.75 179 GLY A C 1
ATOM 1366 O O . GLY A 1 179 ? 2.394 -0.539 -3.037 1.00 89.75 179 GLY A O 1
ATOM 1367 N N . PRO A 1 180 ? 1.886 -2.720 -3.286 1.00 92.19 180 PRO A N 1
ATOM 1368 C CA . PRO A 1 180 ? 0.435 -2.561 -3.205 1.00 92.19 180 PRO A CA 1
ATOM 1369 C C . PRO A 1 180 ? -0.084 -2.266 -1.785 1.00 92.19 180 PRO A C 1
ATOM 1371 O O . PRO A 1 180 ? -1.268 -1.968 -1.607 1.00 92.19 180 PRO A O 1
ATOM 1374 N N . GLU A 1 181 ? 0.776 -2.314 -0.764 1.00 91.38 181 GLU A N 1
ATOM 1375 C CA . GLU A 1 181 ? 0.392 -2.261 0.647 1.00 91.38 181 GLU A CA 1
ATOM 1376 C C . GLU A 1 181 ? -0.176 -0.895 1.037 1.00 91.38 181 GLU A C 1
ATOM 1378 O O . GLU A 1 181 ? -1.290 -0.810 1.555 1.00 91.38 181 GLU A O 1
ATOM 1383 N N . ALA A 1 182 ? 0.554 0.193 0.771 1.00 92.00 182 ALA A N 1
ATOM 1384 C CA . ALA A 1 182 ? 0.097 1.540 1.119 1.00 92.00 182 ALA A CA 1
ATOM 1385 C C . ALA A 1 182 ? -1.214 1.935 0.398 1.00 92.00 182 ALA A C 1
ATOM 1387 O O . ALA A 1 182 ? -2.125 2.434 1.072 1.00 92.00 182 ALA A O 1
ATOM 1388 N N . PRO A 1 183 ? -1.378 1.667 -0.916 1.00 95.31 183 PRO A N 1
ATOM 1389 C CA . PRO A 1 183 ? -2.643 1.873 -1.616 1.00 95.31 183 PRO A CA 1
ATOM 1390 C C . PRO A 1 183 ? -3.820 1.143 -0.981 1.00 95.31 183 PRO A C 1
ATOM 1392 O O . PRO A 1 183 ? -4.879 1.735 -0.758 1.00 95.31 183 PRO A O 1
ATOM 1395 N N . LEU A 1 184 ? -3.643 -0.132 -0.638 1.00 95.69 184 LEU A N 1
ATOM 1396 C CA . LEU A 1 184 ? -4.727 -0.923 -0.075 1.00 95.69 184 LEU A CA 1
ATOM 1397 C C . LEU A 1 184 ? -5.064 -0.548 1.353 1.00 95.69 184 LEU A C 1
ATOM 1399 O O . LEU A 1 184 ? -6.244 -0.554 1.699 1.00 95.69 184 LEU A O 1
ATOM 1403 N N . VAL A 1 185 ? -4.083 -0.137 2.156 1.00 96.62 185 VAL A N 1
ATOM 1404 C CA . VAL A 1 185 ? -4.348 0.447 3.476 1.00 96.62 185 VAL A CA 1
ATOM 1405 C C . VAL A 1 185 ? -5.243 1.673 3.347 1.00 96.62 185 VAL A C 1
ATOM 1407 O O . VAL A 1 185 ? -6.241 1.768 4.058 1.00 96.62 185 VAL A O 1
ATOM 1410 N N . ALA A 1 186 ? -4.954 2.579 2.413 1.00 96.88 186 ALA A N 1
ATOM 1411 C CA . ALA A 1 186 ? -5.772 3.768 2.187 1.00 96.88 186 ALA A CA 1
ATOM 1412 C C . ALA A 1 186 ? -7.181 3.429 1.663 1.00 96.88 186 ALA A C 1
ATOM 1414 O O . ALA A 1 186 ? -8.184 3.972 2.145 1.00 96.88 186 ALA A O 1
ATOM 1415 N N . ILE A 1 187 ? -7.287 2.508 0.701 1.00 97.75 187 ILE A N 1
ATOM 1416 C CA . ILE A 1 187 ? -8.575 2.070 0.149 1.00 97.75 187 ILE A CA 1
ATOM 1417 C C . ILE A 1 187 ? -9.422 1.407 1.243 1.00 97.75 187 ILE A C 1
ATOM 1419 O O . ILE A 1 187 ? -10.572 1.797 1.453 1.00 97.75 187 ILE A O 1
ATOM 1423 N N . CYS A 1 188 ? -8.851 0.476 2.004 1.00 97.94 188 CYS A N 1
ATOM 1424 C CA . CYS A 1 188 ? -9.558 -0.242 3.062 1.00 97.94 188 CYS A CA 1
ATOM 1425 C C . CYS A 1 188 ? -9.883 0.658 4.263 1.00 97.94 188 CYS A C 1
ATOM 1427 O O . CYS A 1 188 ? -10.975 0.554 4.821 1.00 97.94 188 CYS A O 1
ATOM 1429 N N . ALA A 1 189 ? -9.017 1.615 4.615 1.00 97.56 189 ALA A N 1
ATOM 1430 C CA . ALA A 1 189 ? -9.337 2.668 5.583 1.00 97.56 189 ALA A CA 1
ATOM 1431 C C . ALA A 1 189 ? -10.555 3.490 5.131 1.00 97.56 189 ALA A C 1
ATOM 1433 O O . ALA A 1 189 ? -11.474 3.754 5.912 1.00 97.56 189 ALA A O 1
ATOM 1434 N N . SER A 1 190 ? -10.595 3.872 3.852 1.00 97.75 190 SER A N 1
ATOM 1435 C CA . SER A 1 190 ? -11.711 4.636 3.289 1.00 97.75 190 SER A CA 1
ATOM 1436 C C . SER A 1 190 ? -13.012 3.836 3.289 1.00 97.75 190 SER A C 1
ATOM 1438 O O . SER A 1 190 ? -14.065 4.380 3.628 1.00 97.75 190 SER A O 1
ATOM 1440 N N . LEU A 1 191 ? -12.946 2.538 2.975 1.00 98.19 191 LEU A N 1
ATOM 1441 C CA . LEU A 1 191 ? -14.076 1.608 3.039 1.00 98.19 191 LEU A CA 1
ATOM 1442 C C . LEU A 1 191 ? -14.574 1.418 4.471 1.00 98.19 191 LEU A C 1
ATOM 1444 O O . LEU A 1 191 ? -15.765 1.599 4.714 1.00 98.19 191 LEU A O 1
ATOM 1448 N N . GLY A 1 192 ? -13.687 1.160 5.435 1.00 97.75 192 GLY A N 1
ATOM 1449 C CA . GLY A 1 192 ? -14.044 1.051 6.853 1.00 97.75 192 GLY A CA 1
ATOM 1450 C C . GLY A 1 192 ? -14.726 2.318 7.377 1.00 97.75 192 GLY A C 1
ATOM 1451 O O . GLY A 1 192 ? -15.813 2.270 7.963 1.00 97.75 192 GLY A O 1
ATOM 1452 N N . GLY A 1 193 ? -14.159 3.485 7.061 1.00 97.50 193 GLY A N 1
ATOM 1453 C CA . GLY A 1 193 ? -14.742 4.781 7.403 1.00 97.50 193 GLY A CA 1
ATOM 1454 C C . GLY A 1 193 ? -16.061 5.088 6.681 1.00 97.50 193 GLY A C 1
ATOM 1455 O O . GLY A 1 193 ? -16.920 5.789 7.227 1.00 97.50 193 GLY A O 1
ATOM 1456 N N . PHE A 1 194 ? -16.255 4.588 5.459 1.00 98.06 194 PHE A N 1
ATOM 1457 C CA . PHE A 1 194 ? -17.505 4.714 4.704 1.00 98.06 194 PHE A CA 1
ATOM 1458 C C . PHE A 1 194 ? -18.599 3.805 5.259 1.00 98.06 194 PHE A C 1
ATOM 1460 O O . PHE A 1 194 ? -19.692 4.295 5.545 1.00 98.06 194 PHE A O 1
ATOM 1467 N N . ILE A 1 195 ? -18.298 2.524 5.484 1.00 97.88 195 ILE A N 1
ATOM 1468 C CA . ILE A 1 195 ? -19.203 1.546 6.101 1.00 97.88 195 ILE A CA 1
ATOM 1469 C C . ILE A 1 195 ? -19.681 2.089 7.449 1.00 97.88 195 ILE A C 1
ATOM 1471 O O . ILE A 1 195 ? -20.884 2.166 7.702 1.00 97.88 195 ILE A O 1
ATOM 1475 N N . SER A 1 196 ? -18.758 2.593 8.269 1.00 97.12 196 SER A N 1
ATOM 1476 C CA . 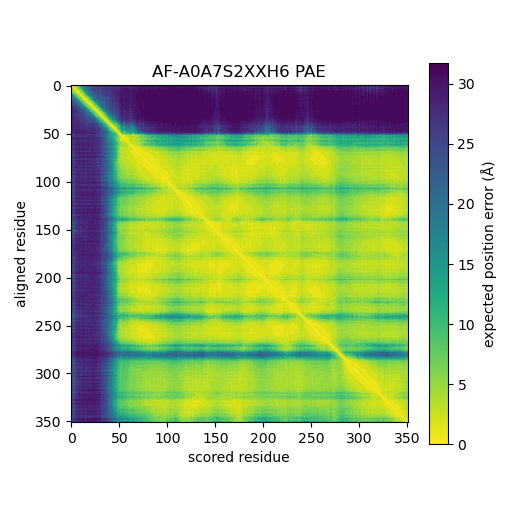SER A 1 196 ? -19.079 3.183 9.566 1.00 97.12 196 SER A CA 1
ATOM 1477 C C . SER A 1 196 ? -20.081 4.340 9.476 1.00 97.12 196 SER A C 1
ATOM 1479 O O . SER A 1 196 ? -21.112 4.333 10.147 1.00 97.12 196 SER A O 1
ATOM 1481 N N . ARG A 1 197 ? -19.819 5.331 8.616 1.00 97.19 197 ARG A N 1
ATOM 1482 C CA . ARG A 1 197 ? -20.593 6.585 8.587 1.00 97.19 197 ARG A CA 1
ATOM 1483 C C . ARG A 1 197 ? -21.835 6.540 7.711 1.00 97.19 197 ARG A C 1
ATOM 1485 O O . ARG A 1 197 ? -22.791 7.254 7.987 1.00 97.19 197 ARG A O 1
ATOM 1492 N N . ARG A 1 198 ? -21.817 5.775 6.620 1.00 96.81 198 ARG A N 1
ATOM 1493 C CA . ARG A 1 198 ? -22.908 5.751 5.634 1.00 96.81 198 ARG A CA 1
ATOM 1494 C C . ARG A 1 198 ? -23.833 4.558 5.822 1.00 96.81 198 ARG A C 1
ATOM 1496 O O . ARG A 1 198 ? -25.040 4.741 5.717 1.00 96.81 198 ARG A O 1
ATOM 1503 N N . ILE A 1 199 ? -23.291 3.383 6.146 1.00 95.69 199 ILE A N 1
ATOM 1504 C CA . ILE A 1 199 ? -24.090 2.163 6.332 1.00 95.69 199 ILE A CA 1
ATOM 1505 C C . ILE A 1 199 ? -24.573 2.080 7.779 1.00 95.69 199 ILE A C 1
ATOM 1507 O O . ILE A 1 199 ? -25.774 2.076 8.035 1.00 95.69 199 ILE A O 1
ATOM 1511 N N . PHE A 1 200 ? -23.644 2.124 8.736 1.00 94.25 200 PHE A N 1
ATOM 1512 C CA . PHE A 1 200 ? -23.955 2.048 10.167 1.00 94.25 200 PHE A CA 1
ATOM 1513 C C . PHE A 1 200 ? -24.285 3.402 10.802 1.00 94.25 200 PHE A C 1
ATOM 1515 O O . PHE A 1 200 ? -24.586 3.449 11.994 1.00 94.25 200 PHE A O 1
ATOM 1522 N N . LYS A 1 201 ? -24.238 4.494 10.024 1.00 94.94 201 LYS A N 1
ATOM 1523 C CA . LYS A 1 201 ? -24.616 5.860 10.433 1.00 94.94 201 LYS A CA 1
ATOM 1524 C C . LYS A 1 201 ? -23.963 6.316 11.746 1.00 94.94 201 LYS A C 1
ATOM 1526 O O . LYS A 1 201 ? -24.563 7.046 12.529 1.00 94.94 201 LYS A O 1
ATOM 1531 N N . GLN A 1 202 ? -22.729 5.878 11.989 1.00 93.75 202 GLN A N 1
ATOM 1532 C CA . GLN A 1 202 ? -21.981 6.233 13.189 1.00 93.75 202 GLN A CA 1
ATOM 1533 C C . GLN A 1 202 ? -21.539 7.696 13.128 1.00 93.75 202 GLN A C 1
ATOM 1535 O O . GLN A 1 202 ? -20.940 8.138 12.146 1.00 93.75 202 GLN A O 1
ATOM 1540 N N . THR A 1 203 ? -21.827 8.436 14.196 1.00 92.81 203 THR A N 1
ATOM 1541 C CA . THR A 1 203 ? -21.463 9.854 14.350 1.00 92.81 203 THR A CA 1
ATOM 1542 C C . THR A 1 203 ? -20.305 10.058 15.322 1.00 92.81 203 THR A C 1
ATOM 1544 O O . THR A 1 203 ? -19.582 11.045 15.219 1.00 92.81 203 THR A O 1
ATOM 1547 N N . GLU A 1 204 ? -20.107 9.125 16.256 1.00 94.62 204 GLU A N 1
ATOM 1548 C CA . GLU A 1 204 ? -19.055 9.211 17.266 1.00 94.62 204 GLU A CA 1
ATOM 1549 C C . GLU A 1 204 ? -17.676 8.970 16.651 1.00 94.62 204 GLU A C 1
ATOM 1551 O O . GLU A 1 204 ? -17.397 7.911 16.078 1.00 94.62 204 GLU A O 1
ATOM 1556 N N . ARG A 1 205 ? -16.782 9.947 16.821 1.00 94.69 205 ARG A N 1
ATOM 1557 C CA . ARG A 1 205 ? -15.448 9.952 16.205 1.00 94.69 205 ARG A CA 1
ATOM 1558 C C . ARG A 1 205 ? -14.628 8.710 16.553 1.00 94.69 205 ARG A C 1
ATOM 1560 O O . ARG A 1 205 ? -13.988 8.154 15.668 1.00 94.69 205 ARG A O 1
ATOM 1567 N N . ASN A 1 206 ? -14.676 8.251 17.804 1.00 93.56 206 ASN A N 1
ATOM 1568 C CA . ASN A 1 206 ? -13.926 7.068 18.237 1.00 93.56 206 ASN A CA 1
ATOM 1569 C C . ASN A 1 206 ? -14.450 5.779 17.583 1.00 93.56 206 ASN A C 1
ATOM 1571 O O . ASN A 1 206 ? -13.658 4.935 17.181 1.00 93.56 206 ASN A O 1
ATOM 1575 N N . ILE A 1 207 ? -15.767 5.650 17.390 1.00 94.75 207 ILE A N 1
ATOM 1576 C CA . ILE A 1 207 ? -16.360 4.480 16.723 1.00 94.75 207 ILE A CA 1
ATOM 1577 C C . ILE A 1 207 ? -16.013 4.486 15.231 1.00 94.75 207 ILE A C 1
ATOM 1579 O O . ILE A 1 207 ? -15.653 3.455 14.667 1.00 94.75 207 ILE A O 1
ATOM 1583 N N . VAL A 1 208 ? -16.069 5.656 14.586 1.00 96.94 208 VAL A N 1
ATOM 1584 C CA . VAL A 1 208 ? -15.631 5.802 13.191 1.00 96.94 208 VAL A CA 1
ATOM 1585 C C . VAL A 1 208 ? -14.158 5.439 13.047 1.00 96.94 208 VAL A C 1
ATOM 1587 O O . VAL A 1 208 ? -13.825 4.663 12.155 1.00 96.94 208 VAL A O 1
ATOM 1590 N N . ARG A 1 209 ? -13.302 5.919 13.957 1.00 96.50 209 ARG A N 1
ATOM 1591 C CA . ARG A 1 209 ? -11.872 5.600 13.959 1.00 96.50 209 ARG A CA 1
ATOM 1592 C C . ARG A 1 209 ? -11.634 4.102 14.088 1.00 96.50 209 ARG A C 1
ATOM 1594 O O . ARG A 1 209 ? -10.901 3.550 13.279 1.00 96.50 209 ARG A O 1
ATOM 1601 N N . LYS A 1 210 ? -12.304 3.447 15.038 1.00 95.69 210 LYS A N 1
ATOM 1602 C CA . LYS A 1 210 ? -12.249 1.993 15.221 1.00 95.69 210 LYS A CA 1
ATOM 1603 C C . LYS A 1 210 ? -12.531 1.243 13.917 1.00 95.69 210 LYS A C 1
ATOM 1605 O O . LYS A 1 210 ? -11.747 0.394 13.517 1.00 95.69 210 LYS A O 1
ATOM 1610 N N . HIS A 1 211 ? -13.615 1.584 13.222 1.00 97.56 211 HIS A N 1
ATOM 1611 C CA . HIS A 1 211 ? -13.989 0.919 11.968 1.00 97.56 211 HIS A CA 1
ATOM 1612 C C . HIS A 1 211 ? -13.019 1.223 10.813 1.00 97.56 211 HIS A C 1
ATOM 1614 O O . HIS A 1 211 ? -12.764 0.360 9.977 1.00 97.56 211 HIS A O 1
ATOM 1620 N N . THR A 1 212 ? -12.443 2.426 10.770 1.00 97.69 212 THR A N 1
ATOM 1621 C CA . THR A 1 212 ? -11.364 2.763 9.829 1.00 97.69 212 THR A CA 1
ATOM 1622 C C . THR A 1 212 ? -10.113 1.916 10.095 1.00 97.69 212 THR A C 1
ATOM 1624 O O . THR A 1 212 ? -9.547 1.356 9.159 1.00 97.69 212 THR A O 1
ATOM 1627 N N . LEU A 1 213 ? -9.716 1.768 11.365 1.00 97.12 213 LEU A N 1
ATOM 1628 C CA . LEU A 1 213 ? -8.568 0.953 11.779 1.00 97.12 213 LEU A CA 1
ATOM 1629 C C . LEU A 1 213 ? -8.785 -0.540 11.496 1.00 97.12 213 LEU A C 1
ATOM 1631 O O . LEU A 1 213 ? -7.851 -1.204 11.065 1.00 97.12 213 LEU A O 1
ATOM 1635 N N . MET A 1 214 ? -10.012 -1.056 11.637 1.00 97.75 214 MET A N 1
ATOM 1636 C CA . MET A 1 214 ? -10.368 -2.416 11.194 1.00 97.75 214 MET A CA 1
ATOM 1637 C C . MET A 1 214 ? -10.089 -2.626 9.695 1.00 97.75 214 MET A C 1
ATOM 1639 O O . MET A 1 214 ? -9.638 -3.702 9.304 1.00 97.75 214 MET A O 1
ATOM 1643 N N . GLY A 1 215 ? -10.333 -1.610 8.859 1.00 97.75 215 GLY A N 1
ATOM 1644 C CA . GLY A 1 215 ? -10.017 -1.647 7.428 1.00 97.75 215 GLY A CA 1
ATOM 1645 C C . GLY A 1 215 ? -8.510 -1.624 7.156 1.00 97.75 215 GLY A C 1
ATOM 1646 O O . GLY A 1 215 ? -8.016 -2.422 6.363 1.00 97.75 215 GLY A O 1
ATOM 1647 N N . MET A 1 216 ? -7.761 -0.764 7.855 1.00 97.56 216 MET A N 1
ATOM 1648 C CA . MET A 1 216 ? -6.291 -0.732 7.771 1.00 97.56 216 MET A CA 1
ATOM 1649 C C . MET A 1 216 ? -5.666 -2.069 8.194 1.00 97.56 216 MET A C 1
ATOM 1651 O O . MET A 1 216 ? -4.808 -2.597 7.488 1.00 97.56 216 MET A O 1
ATOM 1655 N N . ALA A 1 217 ? -6.133 -2.630 9.313 1.00 97.31 217 ALA A N 1
ATOM 1656 C CA . ALA A 1 217 ? -5.725 -3.938 9.816 1.00 97.31 217 ALA A CA 1
ATOM 1657 C C . ALA A 1 217 ? -6.023 -5.047 8.803 1.00 97.31 217 ALA A C 1
ATOM 1659 O O . ALA A 1 217 ? -5.159 -5.878 8.541 1.00 97.31 217 ALA A O 1
ATOM 1660 N N . GLY A 1 218 ? -7.203 -5.001 8.175 1.00 96.62 218 GLY A N 1
ATOM 1661 C CA . GLY A 1 218 ? -7.589 -5.873 7.070 1.00 96.62 218 GLY A CA 1
ATOM 1662 C C . GLY A 1 218 ? -6.571 -5.898 5.934 1.00 96.62 218 GLY A C 1
ATOM 1663 O O . GLY A 1 218 ? -6.062 -6.963 5.583 1.00 96.62 218 GLY A O 1
ATOM 1664 N N . ALA A 1 219 ? -6.254 -4.727 5.379 1.00 96.00 219 ALA A N 1
ATOM 1665 C CA . ALA A 1 219 ? -5.326 -4.603 4.256 1.00 96.00 219 ALA A CA 1
ATOM 1666 C C . ALA A 1 219 ? -3.930 -5.155 4.585 1.00 96.00 219 ALA A C 1
ATOM 1668 O O . ALA A 1 219 ? -3.392 -5.961 3.826 1.00 96.00 219 ALA A O 1
ATOM 1669 N N . LEU A 1 220 ? -3.367 -4.765 5.733 1.00 94.69 220 LEU A N 1
ATOM 1670 C CA . LEU A 1 220 ? -2.030 -5.194 6.154 1.00 94.69 220 LEU A CA 1
ATOM 1671 C C . LEU A 1 220 ? -1.985 -6.687 6.486 1.00 94.69 220 LEU A C 1
ATOM 1673 O O . LEU A 1 220 ? -1.033 -7.369 6.117 1.00 94.69 220 LEU A O 1
ATOM 1677 N N . ALA A 1 221 ? -3.022 -7.214 7.141 1.00 94.62 221 ALA A N 1
ATOM 1678 C CA . ALA A 1 221 ? -3.145 -8.642 7.415 1.00 94.62 221 ALA A CA 1
ATOM 1679 C C . ALA A 1 221 ? -3.170 -9.467 6.123 1.00 94.62 221 ALA A C 1
ATOM 1681 O O . ALA A 1 221 ? -2.454 -10.464 6.030 1.00 94.62 221 ALA A O 1
ATOM 1682 N N . ALA A 1 222 ? -3.972 -9.045 5.139 1.00 92.81 222 ALA A N 1
ATOM 1683 C CA . ALA A 1 222 ? -4.118 -9.731 3.860 1.00 92.81 222 ALA A CA 1
ATOM 1684 C C . ALA A 1 222 ? -2.811 -9.745 3.055 1.00 92.81 222 ALA A C 1
ATOM 1686 O O . ALA A 1 222 ? -2.395 -10.811 2.604 1.00 92.81 222 ALA A O 1
ATOM 1687 N N . PHE A 1 223 ? -2.140 -8.595 2.931 1.00 86.94 223 PHE A N 1
ATOM 1688 C CA . PHE A 1 223 ? -0.932 -8.465 2.106 1.00 86.94 223 PHE A CA 1
ATOM 1689 C C . PHE A 1 223 ? 0.316 -9.057 2.739 1.00 86.94 223 PHE A C 1
ATOM 1691 O O . PHE A 1 223 ? 1.116 -9.667 2.039 1.00 86.94 223 PHE A O 1
ATOM 1698 N N . PHE A 1 224 ? 0.475 -8.956 4.059 1.00 86.81 224 PHE A N 1
ATOM 1699 C CA . PHE A 1 224 ? 1.601 -9.603 4.734 1.00 86.81 224 PHE A CA 1
ATOM 1700 C C . PHE A 1 224 ? 1.406 -11.110 4.911 1.00 86.81 224 PHE A C 1
ATOM 1702 O O . PHE A 1 224 ? 2.334 -11.803 5.322 1.00 86.81 224 PHE A O 1
ATOM 1709 N N . GLY A 1 225 ? 0.201 -11.637 4.662 1.00 89.00 225 GLY A N 1
ATOM 1710 C CA . GLY A 1 225 ? -0.116 -13.029 4.976 1.00 89.00 225 GLY A CA 1
ATOM 1711 C C . GLY A 1 225 ? -0.019 -13.345 6.473 1.00 89.00 225 GLY A C 1
ATOM 1712 O O . GLY A 1 225 ? 0.054 -14.513 6.851 1.00 89.00 225 GLY A O 1
ATOM 1713 N N . ALA A 1 226 ? 0.009 -12.311 7.320 1.00 89.62 226 ALA A N 1
ATOM 1714 C CA . ALA A 1 226 ? 0.301 -12.378 8.744 1.00 89.62 226 ALA A CA 1
ATOM 1715 C C . ALA A 1 226 ? -0.800 -11.631 9.512 1.00 89.62 226 ALA A C 1
ATOM 1717 O O . ALA A 1 226 ? -0.696 -10.419 9.727 1.00 89.62 226 ALA A O 1
ATOM 1718 N N . PRO A 1 227 ? -1.871 -12.323 9.938 1.00 86.88 227 PRO A N 1
ATOM 1719 C CA . PRO A 1 227 ? -3.065 -11.653 10.437 1.00 86.88 227 PRO A CA 1
ATOM 1720 C C . PRO A 1 227 ? -2.820 -10.898 11.744 1.00 86.88 227 PRO A C 1
ATOM 1722 O O . PRO A 1 227 ? -3.322 -9.789 11.911 1.00 86.88 227 PRO A O 1
ATOM 1725 N N . LEU A 1 228 ? -2.007 -11.452 12.649 1.00 92.25 228 LEU A N 1
ATOM 1726 C CA . LEU A 1 228 ? -1.631 -10.779 13.894 1.00 92.25 228 LEU A CA 1
ATOM 1727 C C . LEU A 1 228 ? -0.689 -9.599 13.631 1.00 92.25 228 LEU A C 1
ATOM 1729 O O . LEU A 1 228 ? -0.987 -8.482 14.043 1.00 92.25 228 LEU A O 1
ATOM 1733 N N . GLY A 1 229 ? 0.412 -9.833 12.909 1.00 91.56 229 GLY A N 1
ATOM 1734 C CA . GLY A 1 229 ? 1.425 -8.808 12.642 1.00 91.56 229 GLY A CA 1
ATOM 1735 C C . GLY A 1 229 ? 0.866 -7.605 11.881 1.00 91.56 229 GLY A C 1
ATOM 1736 O O . GLY A 1 229 ? 1.032 -6.473 12.325 1.00 91.56 229 GLY A O 1
ATOM 1737 N N . GLY A 1 230 ? 0.131 -7.841 10.788 1.00 92.19 230 GLY A N 1
ATOM 1738 C CA . GLY A 1 230 ? -0.473 -6.767 9.995 1.00 92.19 230 GLY A CA 1
ATOM 1739 C C . GLY A 1 230 ? -1.520 -5.961 10.770 1.00 92.19 230 GLY A C 1
ATOM 1740 O O . GLY A 1 230 ? -1.547 -4.734 10.681 1.00 92.19 230 GLY A O 1
ATOM 1741 N N . SER A 1 231 ? -2.335 -6.628 11.591 1.00 95.06 231 SER A N 1
ATOM 1742 C CA . SER A 1 231 ? -3.353 -5.944 12.399 1.00 95.06 231 SER A CA 1
ATOM 1743 C C . SER A 1 231 ? -2.750 -5.100 13.519 1.00 95.06 231 SER A C 1
ATOM 1745 O O . SER A 1 231 ? -3.211 -3.985 13.756 1.00 95.06 231 SER A O 1
ATOM 1747 N N . LEU A 1 232 ? -1.711 -5.601 14.196 1.00 95.00 232 LEU A N 1
ATOM 1748 C CA . LEU A 1 232 ? -1.000 -4.840 15.226 1.00 95.00 232 LEU A CA 1
ATOM 1749 C C . LEU A 1 232 ? -0.253 -3.651 14.618 1.00 95.00 232 LEU A C 1
ATOM 1751 O O . LEU A 1 232 ? -0.343 -2.544 15.146 1.00 95.00 232 LEU A O 1
ATOM 1755 N N . PHE A 1 233 ? 0.390 -3.849 13.464 1.00 93.44 233 PHE A N 1
ATOM 1756 C CA . PHE A 1 233 ? 1.068 -2.774 12.744 1.00 93.44 233 PHE A CA 1
ATOM 1757 C C . PHE A 1 233 ? 0.109 -1.634 12.368 1.00 93.44 233 PHE A C 1
ATOM 1759 O O . PHE A 1 233 ? 0.458 -0.463 12.505 1.00 93.44 233 PHE A O 1
ATOM 1766 N N . ALA A 1 234 ? -1.133 -1.949 11.981 1.00 93.56 234 ALA A N 1
ATOM 1767 C CA . ALA A 1 234 ? -2.152 -0.943 11.674 1.00 93.56 234 ALA A CA 1
ATOM 1768 C C . ALA A 1 234 ? -2.495 -0.021 12.858 1.00 93.56 234 ALA A C 1
ATOM 1770 O O . ALA A 1 234 ? -2.929 1.110 12.637 1.00 93.56 234 ALA A O 1
ATOM 1771 N N . LEU A 1 235 ? -2.325 -0.498 14.095 1.00 94.06 235 LEU A N 1
ATOM 1772 C CA . LEU A 1 235 ? -2.542 0.271 15.322 1.00 94.06 235 LEU A CA 1
ATOM 1773 C C . LEU A 1 235 ? -1.267 1.000 15.758 1.00 94.06 235 LEU A C 1
ATOM 1775 O O . LEU A 1 235 ? -1.328 2.171 16.128 1.00 94.06 235 LEU A O 1
ATOM 1779 N N . GLU A 1 236 ? -0.115 0.339 15.644 1.00 93.62 236 GLU A N 1
ATOM 1780 C CA . GLU A 1 236 ? 1.195 0.884 16.011 1.00 93.62 236 GLU A CA 1
ATOM 1781 C C . GLU A 1 236 ? 1.606 2.068 15.134 1.00 93.62 236 GLU A C 1
ATOM 1783 O O . GLU A 1 236 ? 2.057 3.085 15.648 1.00 93.62 236 GLU A O 1
ATOM 1788 N N . VAL A 1 237 ? 1.379 1.989 13.819 1.00 90.94 237 VAL A N 1
ATOM 1789 C CA . VAL A 1 237 ? 1.841 3.009 12.862 1.00 90.94 237 VAL A CA 1
ATOM 1790 C C . VAL A 1 237 ? 1.231 4.399 13.104 1.00 90.94 237 VAL A C 1
ATOM 1792 O O . VAL A 1 237 ? 1.740 5.402 12.604 1.00 90.94 237 VAL A O 1
ATOM 1795 N N . ASN A 1 238 ? 0.150 4.487 13.886 1.00 87.31 238 ASN A N 1
ATOM 1796 C CA . ASN A 1 238 ? -0.469 5.761 14.242 1.00 87.31 238 ASN A CA 1
ATOM 1797 C C . ASN A 1 238 ? 0.375 6.570 15.240 1.00 87.31 238 ASN A C 1
ATOM 1799 O O . ASN A 1 238 ? 0.398 7.797 15.154 1.00 87.31 238 ASN A O 1
ATOM 1803 N N . SER A 1 239 ? 1.141 5.909 16.112 1.00 86.38 239 SER A N 1
ATOM 1804 C CA . SER A 1 239 ? 1.905 6.568 17.170 1.00 86.38 239 SER A CA 1
ATOM 1805 C C . SER A 1 239 ? 3.394 6.267 17.087 1.00 86.38 239 SER A C 1
ATOM 1807 O O . SER A 1 239 ? 3.845 5.190 16.722 1.00 86.38 239 SER A O 1
ATOM 1809 N N . ARG A 1 240 ? 4.200 7.243 17.512 1.00 79.50 240 ARG A N 1
ATOM 1810 C CA . ARG A 1 240 ? 5.651 7.066 17.681 1.00 79.50 240 ARG A CA 1
ATOM 1811 C C . ARG A 1 240 ? 6.020 6.318 18.963 1.00 79.50 240 ARG A C 1
ATOM 1813 O O . ARG A 1 240 ? 7.183 5.973 19.138 1.00 79.50 240 ARG A O 1
ATOM 1820 N N . PHE A 1 241 ? 5.063 6.139 19.873 1.00 78.69 241 PHE A N 1
ATOM 1821 C CA . PHE A 1 241 ? 5.280 5.573 21.206 1.00 78.69 241 PHE A CA 1
ATOM 1822 C C . PHE A 1 241 ? 4.784 4.123 21.342 1.00 78.69 241 PHE A C 1
ATOM 1824 O O . PHE A 1 241 ? 4.916 3.554 22.422 1.00 78.69 241 PHE A O 1
ATOM 1831 N N . GLY A 1 242 ? 4.224 3.527 20.281 1.00 82.94 242 GLY A N 1
ATOM 1832 C CA . GLY A 1 242 ? 3.742 2.142 20.261 1.00 82.94 242 GLY A CA 1
ATOM 1833 C C . GLY A 1 242 ? 2.273 2.027 19.849 1.00 82.94 242 GLY A C 1
ATOM 1834 O O . GLY A 1 242 ? 1.785 2.819 19.049 1.00 82.94 242 GLY A O 1
ATOM 1835 N N . LEU A 1 243 ? 1.560 1.042 20.404 1.00 82.88 243 LEU A N 1
ATOM 1836 C CA . LEU A 1 243 ? 0.156 0.766 20.079 1.00 82.88 243 LEU A CA 1
ATOM 1837 C C . LEU A 1 243 ? -0.772 1.902 20.532 1.00 82.88 243 LEU A C 1
ATOM 1839 O O . LEU A 1 243 ? -1.137 2.004 21.705 1.00 82.88 243 LEU A O 1
ATOM 1843 N N . GLU A 1 244 ? -1.195 2.732 19.582 1.00 81.81 244 GLU A N 1
ATOM 1844 C CA . GLU A 1 244 ? -2.309 3.656 19.774 1.00 81.81 244 GLU A CA 1
ATOM 1845 C C . GLU A 1 244 ? -3.627 2.911 19.542 1.00 81.81 244 GLU A C 1
ATOM 1847 O O . GLU A 1 244 ? -3.731 2.098 18.624 1.00 81.81 244 GLU A O 1
ATOM 1852 N N . TYR A 1 245 ? -4.648 3.193 20.353 1.00 87.12 245 TYR A N 1
ATOM 1853 C CA . TYR A 1 245 ? -5.956 2.526 20.284 1.00 87.12 245 TYR A CA 1
ATOM 1854 C C . TYR A 1 245 ? -5.922 1.030 20.643 1.00 87.12 245 TYR A C 1
ATOM 1856 O O . TYR A 1 245 ? -6.564 0.200 19.992 1.00 87.12 245 TYR A O 1
ATOM 1864 N N . PHE A 1 246 ? -5.186 0.674 21.701 1.00 88.19 246 PHE A N 1
ATOM 1865 C CA . PHE A 1 246 ? -5.110 -0.700 22.213 1.00 88.19 246 PHE A CA 1
ATOM 1866 C C . PHE A 1 246 ? -6.493 -1.287 22.557 1.00 88.19 246 PHE A C 1
ATOM 1868 O O . PHE A 1 246 ? -6.699 -2.497 22.489 1.00 88.19 246 PHE A O 1
ATOM 1875 N N . GLU A 1 247 ? -7.471 -0.434 22.868 1.00 89.44 247 GLU A N 1
ATOM 1876 C CA . GLU A 1 247 ? -8.866 -0.804 23.097 1.00 89.44 247 GLU A CA 1
ATOM 1877 C C . GLU A 1 247 ? -9.588 -1.362 21.853 1.00 89.44 247 GLU A C 1
ATOM 1879 O O . GLU A 1 247 ? -10.734 -1.786 21.968 1.00 89.44 247 GLU A O 1
ATOM 1884 N N . HIS A 1 248 ? -8.965 -1.332 20.669 1.00 91.19 248 HIS A N 1
ATOM 1885 C CA . HIS A 1 248 ? -9.521 -1.831 19.401 1.00 91.19 248 HIS A CA 1
ATOM 1886 C C . HIS A 1 248 ? -8.767 -3.048 18.841 1.00 91.19 248 HIS A C 1
ATOM 1888 O O . HIS A 1 248 ? -9.023 -3.475 17.714 1.00 91.19 248 HIS A O 1
ATOM 1894 N N . VAL A 1 249 ? -7.810 -3.598 19.600 1.00 94.38 249 VAL A N 1
ATOM 1895 C CA . VAL A 1 249 ? -6.910 -4.676 19.149 1.00 94.38 249 VAL A CA 1
ATOM 1896 C C . VAL A 1 249 ? -7.671 -5.930 18.742 1.00 94.38 249 VAL A C 1
ATOM 1898 O O . VAL A 1 249 ? -7.398 -6.492 17.683 1.00 94.38 249 VAL A O 1
ATOM 1901 N N . VAL A 1 250 ? -8.633 -6.367 19.556 1.00 94.50 250 VAL A N 1
ATOM 1902 C CA . VAL A 1 250 ? -9.373 -7.613 19.306 1.00 94.50 250 VAL A CA 1
ATOM 1903 C C . VAL A 1 250 ? -10.150 -7.514 17.997 1.00 94.50 250 VAL A C 1
ATOM 1905 O O . VAL A 1 250 ? -10.120 -8.429 17.176 1.00 94.50 250 VAL A O 1
ATOM 1908 N N . GLU A 1 251 ? -10.810 -6.384 17.765 1.00 94.56 251 GLU A N 1
ATOM 1909 C CA . GLU A 1 251 ? -11.613 -6.180 16.569 1.00 94.56 251 GLU A CA 1
ATOM 1910 C C . GLU A 1 251 ? -10.771 -5.924 15.320 1.00 94.56 251 GLU A C 1
ATOM 1912 O O . GLU A 1 251 ? -11.147 -6.365 14.234 1.00 94.56 251 GLU A O 1
ATOM 1917 N N . ALA A 1 252 ? -9.629 -5.247 15.465 1.00 96.06 252 ALA A N 1
ATOM 1918 C CA . ALA A 1 252 ? -8.661 -5.077 14.389 1.00 96.06 252 ALA A CA 1
ATOM 1919 C C . ALA A 1 252 ? -8.106 -6.435 13.937 1.00 96.06 252 ALA A C 1
ATOM 1921 O O . ALA A 1 252 ? -8.148 -6.733 12.746 1.00 96.06 252 ALA A O 1
ATOM 1922 N N . ILE A 1 253 ? -7.682 -7.285 14.881 1.00 96.88 253 ILE A N 1
ATOM 1923 C CA . ILE A 1 253 ? -7.205 -8.647 14.599 1.00 96.88 253 ILE A CA 1
ATOM 1924 C C . ILE A 1 253 ? -8.305 -9.483 13.947 1.00 96.88 253 ILE A C 1
ATOM 1926 O O . ILE A 1 253 ? -8.049 -10.166 12.958 1.00 96.88 253 ILE A O 1
ATOM 1930 N N . PHE A 1 254 ? -9.534 -9.421 14.463 1.00 97.50 254 PHE A N 1
ATOM 1931 C CA . PHE A 1 254 ? -10.652 -10.168 13.892 1.00 97.50 254 PHE A CA 1
ATOM 1932 C C . PHE A 1 254 ? -10.966 -9.723 12.454 1.00 97.50 254 PHE A C 1
ATOM 1934 O O . PHE A 1 254 ? -11.071 -10.566 11.565 1.00 97.50 254 PHE A O 1
ATOM 1941 N N . SER A 1 255 ? -11.033 -8.413 12.195 1.00 97.75 255 SER A N 1
ATOM 1942 C CA . SER A 1 255 ? -11.178 -7.867 10.837 1.00 97.75 255 SER A CA 1
ATOM 1943 C C . SER A 1 255 ? -10.020 -8.300 9.928 1.00 97.75 255 SER A C 1
ATOM 1945 O O . SER A 1 255 ? -10.247 -8.731 8.797 1.00 97.75 255 SER A O 1
ATOM 1947 N N . GLY A 1 256 ? -8.784 -8.256 10.434 1.00 97.19 256 GLY A N 1
ATOM 1948 C CA . GLY A 1 256 ? -7.574 -8.730 9.761 1.00 97.19 256 GLY A CA 1
ATOM 1949 C C . GLY A 1 256 ? -7.656 -10.192 9.329 1.00 97.19 256 GLY A C 1
ATOM 1950 O O . GLY A 1 256 ? -7.424 -10.510 8.164 1.00 97.19 256 GLY A O 1
ATOM 1951 N N . LEU A 1 257 ? -8.054 -11.074 10.248 1.00 96.69 257 LEU A N 1
ATOM 1952 C CA . LEU A 1 257 ? -8.257 -12.503 9.995 1.00 96.69 257 LEU A CA 1
ATOM 1953 C C . LEU A 1 257 ? -9.307 -12.747 8.910 1.00 96.69 257 LEU A C 1
ATOM 1955 O O . LEU A 1 257 ? -9.052 -13.504 7.975 1.00 96.69 257 LEU A O 1
ATOM 1959 N N . VAL A 1 258 ? -10.467 -12.089 9.010 1.00 97.81 258 VAL A N 1
ATOM 1960 C CA . VAL A 1 258 ? -11.543 -12.217 8.017 1.00 97.81 258 VAL A CA 1
ATOM 1961 C C . VAL A 1 258 ? -11.073 -11.718 6.650 1.00 97.81 258 VAL A C 1
ATOM 1963 O O . VAL A 1 258 ? -11.285 -12.400 5.650 1.00 97.81 258 VAL A O 1
ATOM 1966 N N . THR A 1 259 ? -10.388 -10.573 6.603 1.00 97.62 259 THR A N 1
ATOM 1967 C CA . THR A 1 259 ? -9.861 -10.003 5.352 1.00 97.62 259 THR A CA 1
ATOM 1968 C C . THR A 1 259 ? -8.880 -10.952 4.681 1.00 97.62 259 THR A C 1
ATOM 1970 O O . THR A 1 259 ? -9.029 -11.243 3.498 1.00 97.62 259 THR A O 1
ATOM 1973 N N . LEU A 1 260 ? -7.905 -11.467 5.437 1.00 95.94 260 LEU A N 1
ATOM 1974 C CA . LEU A 1 260 ? -6.909 -12.414 4.941 1.00 95.94 260 LEU A CA 1
ATOM 1975 C C . LEU A 1 260 ? -7.563 -13.694 4.413 1.00 95.94 260 LEU A C 1
ATOM 1977 O O . LEU A 1 260 ? -7.210 -14.152 3.328 1.00 95.94 260 LEU A O 1
ATOM 1981 N N . ALA A 1 261 ? -8.508 -14.263 5.167 1.00 96.50 261 ALA A N 1
ATOM 1982 C CA . ALA A 1 261 ? -9.200 -15.488 4.780 1.00 96.50 261 ALA A CA 1
ATOM 1983 C C . ALA A 1 261 ? -9.991 -15.299 3.480 1.00 96.50 261 ALA A C 1
ATOM 1985 O O . ALA A 1 261 ? -9.866 -16.113 2.569 1.00 96.50 261 ALA A O 1
ATOM 1986 N N . VAL A 1 262 ? -10.755 -14.207 3.369 1.00 97.44 262 VAL A N 1
ATOM 1987 C CA . VAL A 1 262 ? -11.539 -13.888 2.166 1.00 97.44 262 VAL A CA 1
ATOM 1988 C C . VAL A 1 262 ? -10.627 -13.612 0.976 1.00 97.44 262 VAL A C 1
ATOM 1990 O O . VAL A 1 262 ? -10.835 -14.195 -0.083 1.00 97.44 262 VAL A O 1
ATOM 1993 N N . PHE A 1 263 ? -9.598 -12.777 1.149 1.00 96.38 263 PHE A N 1
ATOM 1994 C CA . PHE A 1 263 ? -8.633 -12.468 0.094 1.00 96.38 263 PHE A CA 1
ATOM 1995 C C . PHE A 1 263 ? -7.997 -13.743 -0.466 1.00 96.38 263 PHE A C 1
ATOM 1997 O O . PHE A 1 263 ? -8.077 -13.992 -1.666 1.00 96.38 263 PHE A O 1
ATOM 2004 N N . ARG A 1 264 ? -7.420 -14.582 0.402 1.00 94.06 264 ARG A N 1
ATOM 2005 C CA . ARG A 1 264 ? -6.714 -15.794 -0.025 1.00 94.06 264 ARG A CA 1
ATOM 2006 C C . ARG A 1 264 ? -7.637 -16.843 -0.618 1.00 94.06 264 ARG A C 1
ATOM 2008 O O . ARG A 1 264 ? -7.301 -17.408 -1.652 1.00 94.06 264 ARG A O 1
ATOM 2015 N N . TYR A 1 265 ? -8.810 -17.051 -0.021 1.00 95.50 265 TYR A N 1
ATOM 2016 C CA . TYR A 1 265 ? -9.808 -17.962 -0.574 1.00 95.50 265 TYR A CA 1
ATOM 2017 C C . TYR A 1 265 ? -10.239 -17.530 -1.980 1.00 95.50 265 TYR A C 1
ATOM 2019 O O . TYR A 1 265 ? -10.208 -18.332 -2.909 1.00 95.50 265 TYR A O 1
ATOM 2027 N N . CYS A 1 266 ? -10.585 -16.252 -2.160 1.00 95.19 266 CYS A N 1
ATOM 2028 C CA . CYS A 1 266 ? -11.025 -15.732 -3.452 1.00 95.19 266 CYS A CA 1
ATOM 2029 C C . CYS A 1 266 ? -9.899 -15.647 -4.493 1.00 95.19 266 CYS A C 1
ATOM 2031 O O . CYS A 1 266 ? -10.193 -15.718 -5.681 1.00 95.19 266 CYS A O 1
ATOM 2033 N N . ALA A 1 267 ? -8.645 -15.477 -4.068 1.00 91.94 267 ALA A N 1
ATOM 2034 C CA . ALA A 1 267 ? -7.473 -15.470 -4.945 1.00 91.94 267 ALA A CA 1
ATOM 2035 C C . ALA A 1 267 ? -6.918 -16.880 -5.234 1.00 91.94 267 ALA A C 1
ATOM 2037 O O . ALA A 1 267 ? -5.969 -17.010 -5.999 1.00 91.94 267 ALA A O 1
ATOM 2038 N N . GLY A 1 268 ? -7.463 -17.936 -4.616 1.00 91.69 268 GLY A N 1
ATOM 2039 C CA . GLY A 1 268 ? -6.938 -19.299 -4.753 1.00 91.69 268 GLY A CA 1
ATOM 2040 C C . GLY A 1 268 ? -5.554 -19.500 -4.122 1.00 91.69 268 GLY A C 1
ATOM 2041 O O . GLY A 1 268 ? -4.836 -20.424 -4.497 1.00 91.69 268 GLY A O 1
ATOM 2042 N N . LEU A 1 269 ? -5.167 -18.645 -3.172 1.00 89.69 269 LEU A N 1
ATOM 2043 C CA . LEU A 1 269 ? -3.871 -18.697 -2.496 1.00 89.69 269 LEU A CA 1
ATOM 2044 C C . LEU A 1 269 ? -3.962 -19.519 -1.200 1.00 89.69 269 LEU A C 1
ATOM 2046 O O . LEU A 1 269 ? -4.949 -19.410 -0.464 1.00 89.69 269 LEU A O 1
ATOM 2050 N N . PRO A 1 270 ? -2.930 -20.308 -0.853 1.00 87.81 270 PRO A N 1
ATOM 2051 C CA . PRO A 1 270 ? -2.917 -21.048 0.400 1.00 87.81 270 PRO A CA 1
ATOM 2052 C C . PRO A 1 270 ? -2.861 -20.099 1.602 1.00 87.81 270 PRO A C 1
ATOM 2054 O O . PRO A 1 270 ? -2.176 -19.071 1.592 1.00 87.81 270 PRO A O 1
ATOM 2057 N N . ILE A 1 271 ? -3.536 -20.476 2.691 1.00 84.69 271 ILE A N 1
ATOM 2058 C CA . ILE A 1 271 ? -3.367 -19.809 3.985 1.00 84.69 271 ILE A CA 1
ATOM 2059 C C . ILE A 1 271 ? -2.041 -20.290 4.590 1.00 84.69 271 ILE A C 1
ATOM 2061 O O . ILE A 1 271 ? -2.007 -21.237 5.368 1.00 84.69 271 ILE A O 1
ATOM 2065 N N . GLY A 1 272 ? -0.943 -19.646 4.198 1.00 76.94 272 GLY A N 1
ATOM 2066 C CA . GLY A 1 272 ? 0.410 -19.971 4.652 1.00 76.94 272 GLY A CA 1
ATOM 2067 C C . GLY A 1 272 ? 1.357 -18.766 4.658 1.00 76.94 272 GLY A C 1
ATOM 2068 O O . GLY A 1 272 ? 0.956 -17.655 4.299 1.00 76.94 272 GLY A O 1
ATOM 2069 N N . PRO A 1 273 ? 2.607 -18.936 5.100 1.00 75.44 273 PRO A N 1
ATOM 2070 C CA . PRO A 1 273 ? 3.599 -17.872 5.023 1.00 75.44 273 PRO A CA 1
ATOM 2071 C C . PRO A 1 273 ? 3.923 -17.544 3.558 1.00 75.44 273 PRO A C 1
ATOM 2073 O 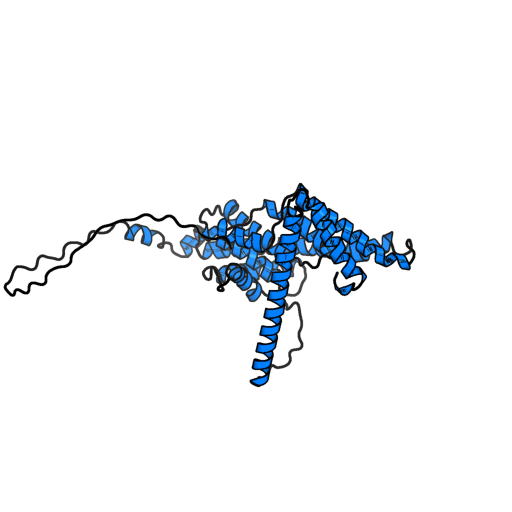O . PRO A 1 273 ? 3.888 -18.418 2.696 1.00 75.44 273 PRO A O 1
ATOM 2076 N N . ILE A 1 274 ? 4.245 -16.279 3.277 1.00 78.44 274 ILE A N 1
ATOM 2077 C CA . ILE A 1 274 ? 4.725 -15.860 1.945 1.00 78.44 274 ILE A CA 1
ATOM 2078 C C . ILE A 1 274 ? 6.111 -16.463 1.672 1.00 78.44 274 ILE A C 1
ATOM 2080 O O . ILE A 1 274 ? 6.432 -16.823 0.545 1.00 78.44 274 ILE A O 1
ATOM 2084 N N . TRP A 1 275 ? 6.911 -16.622 2.729 1.00 81.06 275 TRP A N 1
ATOM 2085 C CA . TRP A 1 275 ? 8.262 -17.161 2.668 1.00 81.06 275 TRP A CA 1
ATOM 2086 C C . TRP A 1 275 ? 8.348 -18.462 3.454 1.00 81.06 275 TRP A C 1
ATOM 2088 O O . TRP A 1 275 ? 8.040 -18.493 4.645 1.00 81.06 275 TRP A O 1
ATOM 2098 N N . THR A 1 276 ? 8.808 -19.526 2.801 1.00 82.12 276 THR A N 1
ATOM 2099 C CA . THR A 1 276 ? 9.144 -20.780 3.482 1.00 82.12 276 THR A CA 1
ATOM 2100 C C . THR A 1 276 ? 10.623 -20.736 3.828 1.00 82.12 276 THR A C 1
ATOM 2102 O O . THR A 1 276 ? 11.474 -20.909 2.960 1.00 82.12 276 THR A O 1
ATOM 2105 N N . MET A 1 277 ? 10.932 -20.437 5.087 1.00 81.94 277 MET A N 1
ATOM 2106 C CA . MET A 1 277 ? 12.301 -20.505 5.592 1.00 81.94 277 MET A CA 1
ATOM 2107 C C . MET A 1 277 ? 12.596 -21.935 6.040 1.00 81.94 277 MET A C 1
ATOM 2109 O O . MET A 1 277 ? 11.719 -22.597 6.594 1.00 81.94 277 MET A O 1
ATOM 2113 N N . THR A 1 278 ? 13.824 -22.409 5.829 1.00 83.25 278 THR A N 1
ATOM 2114 C CA . THR A 1 278 ? 14.259 -23.702 6.364 1.00 83.25 278 THR A CA 1
ATOM 2115 C C . THR A 1 278 ? 14.119 -23.676 7.881 1.00 83.25 278 THR A C 1
ATOM 2117 O O . THR A 1 278 ? 14.724 -22.828 8.540 1.00 83.25 278 THR A O 1
ATOM 2120 N N . GLU A 1 279 ? 13.327 -24.594 8.433 1.00 71.19 279 GLU A N 1
ATOM 2121 C CA . GLU A 1 279 ? 13.150 -24.757 9.875 1.00 71.19 279 GLU A CA 1
ATOM 2122 C C . GLU A 1 279 ? 14.441 -25.304 10.494 1.00 71.19 279 GLU A C 1
ATOM 2124 O O . GLU A 1 279 ? 14.596 -26.492 10.770 1.00 71.19 279 GLU A O 1
ATOM 2129 N N . VAL A 1 280 ? 15.425 -24.428 10.678 1.00 78.25 280 VAL A N 1
ATOM 2130 C CA . VAL A 1 280 ? 16.597 -24.737 11.487 1.00 78.25 280 VAL A CA 1
ATOM 2131 C C . VAL A 1 280 ? 16.157 -24.608 12.937 1.00 78.25 280 VAL A C 1
ATOM 2133 O O . VAL A 1 280 ? 15.775 -23.521 13.371 1.00 78.25 280 VAL A O 1
ATOM 2136 N N . ALA A 1 281 ? 16.185 -25.717 13.679 1.00 73.56 281 ALA A N 1
ATOM 2137 C CA . ALA A 1 281 ? 15.887 -25.715 15.104 1.00 73.56 281 ALA A CA 1
ATOM 2138 C C . ALA A 1 281 ? 16.761 -24.663 15.803 1.00 73.56 281 ALA A C 1
ATOM 2140 O O . ALA A 1 281 ? 17.986 -24.792 15.867 1.00 73.56 281 ALA A O 1
ATOM 2141 N N . VAL A 1 282 ? 16.128 -23.596 16.292 1.00 72.88 282 VAL A N 1
ATOM 2142 C CA . VAL A 1 282 ? 16.830 -22.507 16.970 1.00 72.88 282 VAL A CA 1
ATOM 2143 C C . VAL A 1 282 ? 17.176 -23.003 18.372 1.00 72.88 282 VAL A C 1
ATOM 2145 O O . VAL A 1 282 ? 16.335 -23.015 19.270 1.00 72.88 282 VAL A O 1
ATOM 2148 N N . GLY A 1 283 ? 18.398 -23.510 18.534 1.00 79.06 283 GLY A N 1
ATOM 2149 C CA . GLY A 1 283 ? 18.936 -23.899 19.835 1.00 79.06 283 GLY A CA 1
ATOM 2150 C C . GLY A 1 283 ? 19.207 -22.687 20.739 1.00 79.06 283 GLY A C 1
ATOM 2151 O O . GLY A 1 283 ? 19.003 -21.542 20.331 1.00 79.06 283 GLY A O 1
ATOM 2152 N N . PRO A 1 284 ? 19.693 -22.911 21.971 1.00 84.81 284 PRO A N 1
ATOM 2153 C CA . PRO A 1 284 ? 20.142 -21.832 22.843 1.00 84.81 284 PRO A CA 1
ATOM 2154 C C . PRO A 1 284 ? 21.192 -20.961 22.139 1.00 84.81 284 PRO A C 1
ATOM 2156 O O . PRO A 1 284 ? 22.198 -21.464 21.641 1.00 84.81 284 PRO A O 1
ATOM 2159 N N . THR A 1 285 ? 20.953 -19.651 22.097 1.00 83.50 285 THR A N 1
ATOM 2160 C CA . THR A 1 285 ? 21.839 -18.696 21.423 1.00 83.50 285 THR A CA 1
ATOM 2161 C C . THR A 1 285 ? 22.909 -18.184 22.383 1.00 83.50 285 THR A C 1
ATOM 2163 O O . THR A 1 285 ? 22.586 -17.641 23.440 1.00 83.50 285 THR A O 1
ATOM 2166 N N . ASP A 1 286 ? 24.185 -18.282 21.995 1.00 91.94 286 ASP A N 1
ATOM 2167 C CA . ASP A 1 286 ? 25.280 -17.662 22.750 1.00 91.94 286 ASP A CA 1
ATOM 2168 C C . ASP A 1 286 ? 25.081 -16.135 22.862 1.00 91.94 286 ASP A C 1
ATOM 2170 O O . ASP A 1 286 ? 24.773 -15.484 21.854 1.00 91.94 286 ASP A O 1
ATOM 2174 N N . PRO A 1 287 ? 25.381 -15.506 24.016 1.00 93.06 287 PRO A N 1
ATOM 2175 C CA . PRO A 1 287 ? 25.262 -14.054 24.197 1.00 93.06 287 PRO A CA 1
ATOM 2176 C C . PRO A 1 287 ? 25.983 -13.213 23.128 1.00 93.06 287 PRO A C 1
ATOM 2178 O O . PRO A 1 287 ? 25.531 -12.121 22.785 1.00 93.06 287 PRO A O 1
ATOM 2181 N N . LYS A 1 288 ? 27.072 -13.731 22.541 1.00 94.38 288 LYS A N 1
ATOM 2182 C CA . LYS A 1 288 ? 27.814 -13.074 21.449 1.00 94.38 288 LYS A CA 1
ATOM 2183 C C . LYS A 1 288 ? 26.951 -12.820 20.204 1.00 94.38 288 LYS A C 1
ATOM 2185 O O . LYS A 1 288 ? 27.096 -11.780 19.570 1.00 94.38 288 LYS A O 1
ATOM 2190 N N . TYR A 1 289 ? 26.028 -13.727 19.873 1.00 92.62 289 TYR A N 1
ATOM 2191 C CA . TYR A 1 289 ? 25.130 -13.564 18.727 1.00 92.62 289 TYR A CA 1
ATOM 2192 C C . TYR A 1 289 ? 24.004 -12.572 19.022 1.00 92.62 289 TYR A C 1
ATOM 2194 O O . TYR A 1 289 ? 23.559 -11.876 18.115 1.00 92.62 289 TYR A O 1
ATOM 2202 N N . VAL A 1 290 ? 23.597 -12.436 20.288 1.00 92.19 290 VAL A N 1
ATOM 2203 C CA . VAL A 1 290 ? 22.668 -11.378 20.716 1.00 92.19 290 VAL A CA 1
ATOM 2204 C C . VAL A 1 290 ? 23.322 -10.002 20.560 1.00 92.19 290 VAL A C 1
ATOM 2206 O O . VAL A 1 290 ? 22.715 -9.093 19.998 1.00 92.19 290 VAL A O 1
ATOM 2209 N N . LEU A 1 291 ? 24.583 -9.858 20.984 1.00 94.88 291 LEU A N 1
ATOM 2210 C CA . LEU A 1 291 ? 25.357 -8.625 20.782 1.00 94.88 291 LEU A CA 1
ATOM 2211 C C . LEU A 1 291 ? 25.560 -8.315 19.294 1.00 94.88 291 LEU A C 1
ATOM 2213 O O . LEU A 1 291 ? 25.411 -7.169 18.874 1.00 94.88 291 LEU A O 1
ATOM 2217 N N . PHE A 1 292 ? 25.844 -9.335 18.483 1.00 95.44 292 PHE A N 1
ATOM 2218 C CA . PHE A 1 292 ? 25.934 -9.178 17.034 1.00 95.44 292 PHE A CA 1
ATOM 2219 C C . PHE A 1 292 ? 24.596 -8.733 16.420 1.00 95.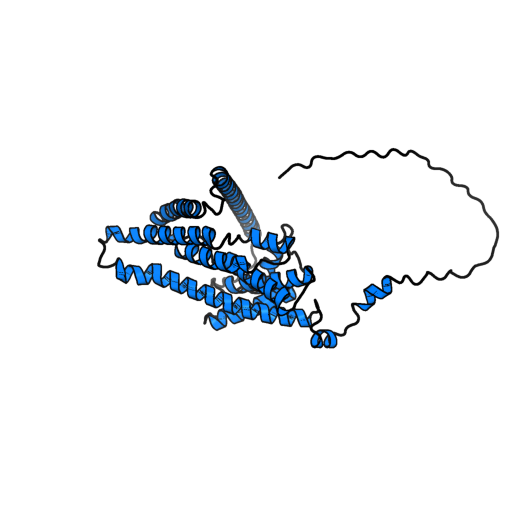44 292 PHE A C 1
ATOM 2221 O O . PHE A 1 292 ? 24.570 -7.800 15.622 1.00 95.44 292 PHE A O 1
ATOM 2228 N N . GLY A 1 293 ? 23.473 -9.318 16.850 1.00 95.06 293 GLY A N 1
ATOM 2229 C CA . GLY A 1 293 ? 22.132 -8.892 16.443 1.00 95.06 293 GLY A CA 1
ATOM 2230 C C . GLY A 1 293 ? 21.825 -7.441 16.826 1.00 95.06 293 GLY A C 1
ATOM 2231 O O . GLY A 1 293 ? 21.276 -6.695 16.018 1.00 95.06 293 GLY A O 1
ATOM 2232 N N . MET A 1 294 ? 22.251 -7.000 18.014 1.00 95.81 294 MET A N 1
ATOM 2233 C CA . MET A 1 294 ? 22.147 -5.598 18.432 1.00 95.81 294 MET A CA 1
ATOM 2234 C C . MET A 1 294 ? 22.948 -4.669 17.510 1.00 95.81 294 MET A C 1
ATOM 2236 O O . MET A 1 294 ? 22.434 -3.630 17.098 1.00 95.81 294 MET A O 1
ATOM 2240 N N . LEU A 1 295 ? 24.176 -5.049 17.140 1.00 97.06 295 LEU A N 1
ATOM 2241 C CA . LEU A 1 295 ? 24.999 -4.282 16.202 1.00 97.06 295 LEU A CA 1
ATOM 2242 C C . LEU A 1 295 ? 24.335 -4.178 14.823 1.00 97.06 295 LEU A C 1
ATOM 2244 O O . LEU A 1 295 ? 24.258 -3.083 14.266 1.00 97.06 295 LEU A O 1
ATOM 2248 N N . LEU A 1 296 ? 23.812 -5.287 14.293 1.00 97.38 296 LEU A N 1
ATOM 2249 C CA . LEU A 1 296 ? 23.060 -5.286 13.036 1.00 97.38 296 LEU A CA 1
ATOM 2250 C C . LEU A 1 296 ? 21.822 -4.383 13.120 1.00 97.38 296 LEU A C 1
ATOM 2252 O O . LEU A 1 296 ? 21.559 -3.621 12.190 1.00 97.38 296 LEU A O 1
ATOM 2256 N N . GLY A 1 297 ? 21.111 -4.403 14.250 1.00 97.50 297 GLY A N 1
ATOM 2257 C CA . GLY A 1 297 ? 19.990 -3.501 14.515 1.00 97.50 297 GLY A CA 1
ATOM 2258 C C . GLY A 1 297 ? 20.394 -2.024 14.484 1.00 97.50 297 GLY A C 1
ATOM 2259 O O . GLY A 1 297 ? 19.710 -1.212 13.862 1.00 97.50 297 GLY A O 1
ATOM 2260 N N . LEU A 1 298 ? 21.534 -1.667 15.086 1.00 97.44 298 LEU A N 1
ATOM 2261 C CA . LEU A 1 298 ? 22.067 -0.299 15.058 1.00 97.44 298 LEU A CA 1
ATOM 2262 C C . LEU A 1 298 ? 22.475 0.141 13.646 1.00 97.44 298 LEU A C 1
ATOM 2264 O O . LEU A 1 298 ? 22.189 1.274 13.253 1.00 97.44 298 LEU A O 1
ATOM 2268 N N . ILE A 1 299 ? 23.096 -0.748 12.866 1.00 97.88 299 ILE A N 1
ATOM 2269 C CA . ILE A 1 299 ? 23.436 -0.484 11.460 1.00 97.88 299 ILE A CA 1
ATOM 2270 C C . ILE A 1 299 ? 22.157 -0.244 10.650 1.00 97.88 299 ILE A C 1
ATOM 2272 O O . ILE A 1 299 ? 22.059 0.761 9.943 1.00 97.88 299 ILE A O 1
ATOM 2276 N N . GLY A 1 300 ? 21.153 -1.113 10.802 1.00 97.69 300 GLY A N 1
ATOM 2277 C CA . GLY A 1 300 ? 19.853 -0.970 10.145 1.00 97.69 300 GLY A CA 1
ATOM 2278 C C . GLY A 1 300 ? 19.161 0.350 10.495 1.00 97.69 300 GLY A C 1
ATOM 2279 O O . GLY A 1 300 ? 18.706 1.066 9.602 1.00 97.69 300 GLY A O 1
ATOM 2280 N N . ALA A 1 301 ? 19.160 0.733 11.775 1.00 96.56 301 ALA A N 1
ATOM 2281 C CA . ALA A 1 301 ? 18.629 2.019 12.225 1.00 96.56 301 ALA A CA 1
ATOM 2282 C C . ALA A 1 301 ? 19.378 3.211 11.599 1.00 96.56 301 ALA A C 1
ATOM 2284 O O . ALA A 1 301 ? 18.753 4.193 11.190 1.00 96.56 301 ALA A O 1
ATOM 2285 N N . GLY A 1 302 ? 20.706 3.118 11.471 1.00 97.69 302 GLY A N 1
ATOM 2286 C CA . GLY A 1 302 ? 21.528 4.116 10.787 1.00 97.69 302 GLY A CA 1
ATOM 2287 C C . GLY A 1 302 ? 21.159 4.273 9.310 1.00 97.69 302 GLY A C 1
ATOM 2288 O O . GLY A 1 302 ? 20.949 5.395 8.845 1.00 97.69 302 GLY A O 1
ATOM 2289 N N . ILE A 1 303 ? 21.004 3.160 8.586 1.00 97.62 303 ILE A N 1
ATOM 2290 C CA . ILE A 1 303 ? 20.591 3.150 7.172 1.00 97.62 303 ILE A CA 1
ATOM 2291 C C . ILE A 1 303 ? 19.197 3.769 7.014 1.00 97.62 303 ILE A C 1
ATOM 2293 O O . ILE A 1 303 ? 19.013 4.659 6.182 1.00 97.62 303 ILE A O 1
ATOM 2297 N N . ALA A 1 304 ? 18.235 3.371 7.851 1.00 95.56 304 ALA A N 1
ATOM 2298 C CA . ALA A 1 304 ? 16.879 3.918 7.829 1.00 95.56 304 ALA A CA 1
ATOM 2299 C C . ALA A 1 304 ? 16.861 5.436 8.086 1.00 95.56 304 ALA A C 1
ATOM 2301 O O . ALA A 1 304 ? 16.167 6.183 7.393 1.00 95.56 304 ALA A O 1
ATOM 2302 N N . ALA A 1 305 ? 17.670 5.924 9.033 1.00 96.06 305 ALA A N 1
ATOM 2303 C CA . ALA A 1 305 ? 17.795 7.354 9.308 1.00 96.06 305 ALA A CA 1
ATOM 2304 C C . ALA A 1 305 ? 18.421 8.126 8.133 1.00 96.06 305 ALA A C 1
ATOM 2306 O O . ALA A 1 305 ? 17.987 9.241 7.825 1.00 96.06 305 ALA A O 1
ATOM 2307 N N . CYS A 1 306 ? 19.422 7.549 7.462 1.00 97.44 306 CYS A N 1
ATOM 2308 C CA . CYS A 1 306 ? 20.006 8.113 6.244 1.00 97.44 306 CYS A CA 1
ATOM 2309 C C . CYS A 1 306 ? 18.975 8.193 5.113 1.00 97.44 306 CYS A C 1
ATOM 2311 O O . CYS A 1 306 ? 18.832 9.255 4.505 1.00 97.44 306 CYS A O 1
ATOM 2313 N N . PHE A 1 307 ? 18.210 7.121 4.889 1.00 95.31 307 PHE A N 1
ATOM 2314 C CA . PHE A 1 307 ? 17.135 7.085 3.900 1.00 95.31 307 PHE A CA 1
ATOM 2315 C C . PHE A 1 307 ? 16.060 8.142 4.185 1.00 95.31 307 PHE A C 1
ATOM 2317 O O . PHE A 1 307 ? 15.723 8.926 3.300 1.00 95.31 307 PHE A O 1
ATOM 2324 N N . ALA A 1 308 ? 15.584 8.249 5.430 1.00 93.06 308 ALA A N 1
ATOM 2325 C CA . ALA A 1 308 ? 14.584 9.247 5.813 1.00 93.06 308 ALA A CA 1
ATOM 2326 C C . ALA A 1 308 ? 15.078 10.687 5.579 1.00 93.06 308 ALA A C 1
ATOM 2328 O O . ALA A 1 308 ? 14.361 11.514 5.015 1.00 93.06 308 ALA A O 1
ATOM 2329 N N . LYS A 1 309 ? 16.332 10.988 5.952 1.00 96.31 309 LYS A N 1
ATOM 2330 C CA . LYS A 1 309 ? 16.948 12.300 5.692 1.00 96.31 309 LYS A CA 1
ATOM 2331 C C . LYS A 1 309 ? 17.091 12.581 4.198 1.00 96.31 309 LYS A C 1
ATOM 2333 O O . LYS A 1 309 ? 16.861 13.714 3.779 1.00 96.31 309 LYS A O 1
ATOM 2338 N N . PHE A 1 310 ? 17.489 11.583 3.412 1.00 95.88 310 PHE A N 1
ATOM 2339 C CA . PHE A 1 310 ? 17.588 11.700 1.960 1.00 95.88 310 PHE A CA 1
ATOM 2340 C C . PHE A 1 310 ? 16.219 11.989 1.340 1.00 95.88 310 PHE A C 1
ATOM 2342 O O . PHE A 1 310 ? 16.082 12.969 0.613 1.00 95.88 310 PHE A O 1
ATOM 2349 N N . HIS A 1 311 ? 15.196 11.218 1.711 1.00 92.38 311 HIS A N 1
ATOM 2350 C CA . HIS A 1 311 ? 13.824 11.413 1.255 1.00 92.38 311 HIS A CA 1
ATOM 2351 C C . HIS A 1 311 ? 13.309 12.824 1.576 1.00 92.38 311 HIS A C 1
ATOM 2353 O O . HIS A 1 311 ? 12.805 13.506 0.689 1.00 92.38 311 HIS A O 1
ATOM 2359 N N . TRP A 1 312 ? 13.501 13.328 2.802 1.00 93.50 312 TRP A N 1
ATOM 2360 C CA . TRP A 1 312 ? 13.082 14.693 3.150 1.00 93.50 312 TRP A CA 1
ATOM 2361 C C . TRP A 1 312 ? 13.808 15.773 2.349 1.00 93.50 312 TRP A C 1
ATOM 2363 O O . TRP A 1 312 ? 13.181 16.748 1.939 1.00 93.50 312 TRP A O 1
ATOM 2373 N N . LYS A 1 313 ? 15.113 15.612 2.098 1.00 96.12 313 LYS A N 1
ATOM 2374 C CA . LYS A 1 313 ? 15.864 16.541 1.239 1.00 96.12 313 LYS A CA 1
ATOM 2375 C C . LYS A 1 313 ? 15.360 16.508 -0.202 1.00 96.12 313 LYS A C 1
ATOM 2377 O O . LYS A 1 313 ? 15.238 17.563 -0.815 1.00 96.12 313 LYS A O 1
ATOM 2382 N N . LEU A 1 314 ? 15.051 15.321 -0.720 1.00 93.44 314 LEU A N 1
ATOM 2383 C CA . LEU A 1 314 ? 14.496 15.155 -2.059 1.00 93.44 314 LEU A CA 1
ATOM 2384 C C . LEU A 1 314 ? 13.119 15.823 -2.170 1.00 93.44 314 LEU A C 1
ATOM 23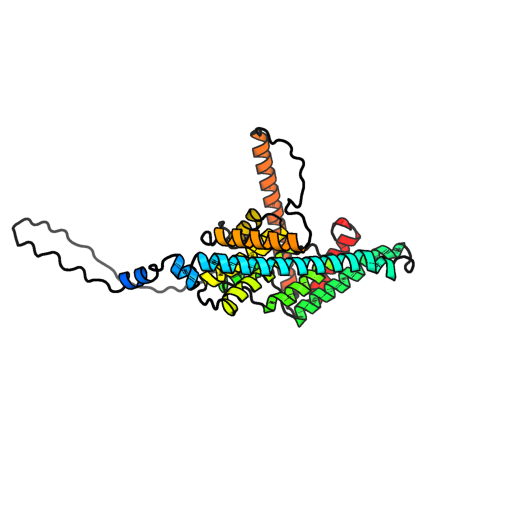86 O O . LEU A 1 314 ? 12.890 16.595 -3.095 1.00 93.44 314 LEU A O 1
ATOM 2390 N N . MET A 1 315 ? 12.236 15.614 -1.190 1.00 91.81 315 MET A N 1
ATOM 2391 C CA . MET A 1 315 ? 10.926 16.271 -1.150 1.00 91.81 315 MET A CA 1
ATOM 2392 C C . MET A 1 315 ? 11.050 17.797 -1.070 1.00 91.81 315 MET A C 1
ATOM 2394 O O . MET A 1 315 ? 10.359 18.492 -1.809 1.00 91.81 315 MET A O 1
ATOM 2398 N N . ALA A 1 316 ? 11.974 18.324 -0.259 1.00 94.50 316 ALA A N 1
ATOM 2399 C CA . ALA A 1 316 ? 12.237 19.764 -0.183 1.00 94.50 316 ALA A CA 1
ATOM 2400 C C . ALA A 1 316 ? 12.789 20.338 -1.502 1.00 94.50 316 ALA A C 1
ATOM 2402 O O . ALA A 1 316 ? 12.444 21.454 -1.891 1.00 94.50 316 ALA A O 1
ATOM 2403 N N . LEU A 1 317 ? 13.618 19.576 -2.225 1.00 94.75 317 LEU A N 1
ATOM 2404 C CA . LEU A 1 317 ? 14.079 19.960 -3.560 1.00 94.75 317 LEU A CA 1
ATOM 2405 C C . LEU A 1 317 ? 12.897 20.045 -4.533 1.00 94.75 317 LEU A C 1
ATOM 2407 O O . LEU A 1 317 ? 12.742 21.054 -5.216 1.00 94.75 317 LEU A O 1
ATOM 2411 N N . PHE A 1 318 ? 12.031 19.032 -4.562 1.00 93.50 318 PHE A N 1
ATOM 2412 C CA . PHE A 1 318 ? 10.849 19.011 -5.430 1.00 93.50 318 PHE A CA 1
ATOM 2413 C C . PHE A 1 318 ? 9.861 20.134 -5.084 1.00 93.50 318 PHE A C 1
ATOM 2415 O O . PHE A 1 318 ? 9.265 20.730 -5.982 1.00 93.50 318 PHE A O 1
ATOM 2422 N N . GLU A 1 319 ? 9.727 20.466 -3.800 1.00 93.44 319 GLU A N 1
ATOM 2423 C CA . GLU A 1 319 ? 8.952 21.614 -3.329 1.00 93.44 319 GLU A CA 1
ATOM 2424 C C . GLU A 1 319 ? 9.538 22.934 -3.841 1.00 93.44 319 GLU A C 1
ATOM 2426 O O . GLU A 1 319 ? 8.807 23.751 -4.398 1.00 93.44 319 GLU A O 1
ATOM 2431 N N . SER A 1 320 ? 10.863 23.115 -3.750 1.00 93.62 320 SER A N 1
ATOM 2432 C CA . SER A 1 320 ? 11.543 24.334 -4.219 1.00 93.62 320 SER A CA 1
ATOM 2433 C C . SER A 1 320 ? 11.376 24.582 -5.723 1.00 93.62 320 SER A C 1
ATOM 2435 O O . SER A 1 320 ? 11.400 25.725 -6.167 1.00 93.62 320 SER A O 1
ATOM 2437 N N . GLN A 1 321 ? 11.173 23.512 -6.498 1.00 92.88 321 GLN A N 1
ATOM 2438 C CA . GLN A 1 321 ? 10.926 23.553 -7.942 1.00 92.88 321 GLN A CA 1
ATOM 2439 C C . GLN A 1 321 ? 9.427 23.594 -8.298 1.00 92.88 321 GLN A C 1
ATOM 2441 O O . GLN A 1 321 ? 9.067 23.452 -9.464 1.00 92.88 321 GLN A O 1
ATOM 2446 N N . ASN A 1 322 ? 8.535 23.757 -7.313 1.00 92.88 322 ASN A N 1
ATOM 2447 C CA . ASN A 1 322 ? 7.078 23.756 -7.485 1.00 92.88 322 ASN A CA 1
ATOM 2448 C C . ASN A 1 322 ? 6.519 22.479 -8.155 1.00 92.88 322 ASN A C 1
ATOM 2450 O O . ASN A 1 322 ? 5.467 22.498 -8.796 1.00 92.88 322 ASN A O 1
ATOM 2454 N N . LEU A 1 323 ? 7.211 21.345 -8.014 1.00 91.50 323 LEU A N 1
ATOM 2455 C CA . LEU A 1 323 ? 6.790 20.058 -8.584 1.00 91.50 323 LEU A CA 1
ATOM 2456 C C . LEU A 1 323 ? 5.762 19.340 -7.701 1.00 91.50 323 LEU A C 1
ATOM 2458 O O . LEU A 1 323 ? 5.130 18.380 -8.143 1.00 91.50 323 LEU A O 1
ATOM 2462 N N . LEU A 1 324 ? 5.577 19.785 -6.455 1.00 89.75 324 LEU A N 1
ATOM 2463 C CA . LEU A 1 324 ? 4.597 19.197 -5.540 1.00 89.75 324 LEU A CA 1
ATOM 2464 C C . LEU A 1 324 ? 3.144 19.613 -5.844 1.00 89.75 324 LEU A C 1
ATOM 2466 O O . LEU A 1 324 ? 2.229 18.888 -5.463 1.00 89.75 324 LEU A O 1
ATOM 2470 N N . ASP A 1 325 ? 2.914 2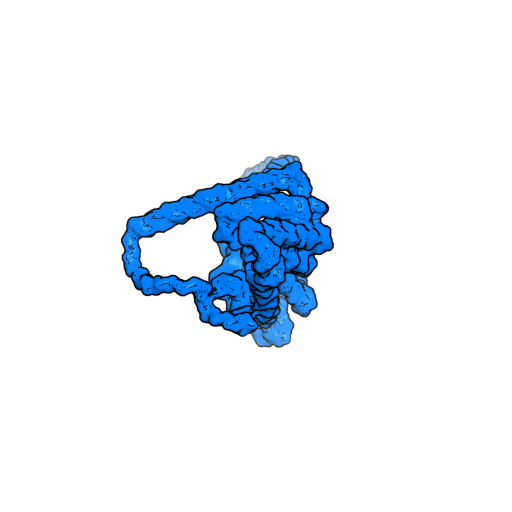0.687 -6.609 1.00 90.56 325 ASP A N 1
ATOM 2471 C CA . ASP A 1 325 ? 1.570 21.062 -7.078 1.00 90.56 325 ASP A CA 1
ATOM 2472 C C . ASP A 1 325 ? 1.009 20.008 -8.057 1.00 90.56 325 ASP A C 1
ATOM 2474 O O . ASP A 1 325 ? 1.690 19.562 -8.987 1.00 90.56 325 ASP A O 1
ATOM 2478 N N . ASN A 1 326 ? -0.264 19.641 -7.888 1.00 90.69 326 ASN A N 1
ATOM 2479 C CA . ASN A 1 326 ? -0.980 18.699 -8.753 1.00 90.69 326 ASN A CA 1
ATOM 2480 C C . ASN A 1 326 ? -1.005 19.125 -10.229 1.00 90.69 326 ASN A C 1
ATOM 2482 O O . ASN A 1 326 ? -1.036 18.269 -11.115 1.00 90.69 326 ASN A O 1
ATOM 2486 N N . LYS A 1 327 ? -0.927 20.427 -10.532 1.00 91.81 327 LYS A N 1
ATOM 2487 C CA . LYS A 1 327 ? -0.806 20.924 -11.916 1.00 91.81 327 LYS A CA 1
ATOM 2488 C C . LYS A 1 327 ? 0.460 20.416 -12.607 1.00 91.81 327 LYS A C 1
ATOM 2490 O O . LYS A 1 327 ? 0.439 20.183 -13.817 1.00 91.81 327 LYS A O 1
ATOM 2495 N N . ASN A 1 328 ? 1.519 20.200 -11.828 1.00 94.38 328 ASN A N 1
ATOM 2496 C CA . ASN A 1 328 ? 2.829 19.734 -12.271 1.00 94.38 328 ASN A CA 1
ATOM 2497 C C . ASN A 1 328 ? 3.038 18.232 -12.024 1.00 94.38 328 ASN A C 1
ATOM 2499 O O . ASN A 1 328 ? 4.143 17.734 -12.232 1.00 94.38 328 ASN A O 1
ATOM 2503 N N . ALA A 1 329 ? 1.992 17.489 -11.640 1.00 94.31 329 ALA A N 1
ATOM 2504 C CA . ALA A 1 329 ? 2.096 16.065 -11.325 1.00 94.31 329 ALA A CA 1
ATOM 2505 C C . ALA A 1 329 ? 2.659 15.223 -12.483 1.00 94.31 329 ALA A C 1
ATOM 2507 O O . ALA A 1 329 ? 3.420 14.292 -12.239 1.00 94.31 329 ALA A O 1
ATOM 2508 N N . VAL A 1 330 ? 2.346 15.577 -13.735 1.00 95.81 330 VAL A N 1
ATOM 2509 C CA . VAL A 1 330 ? 2.906 14.917 -14.930 1.00 95.81 330 VAL A CA 1
ATOM 2510 C C . VAL A 1 330 ? 4.419 15.093 -15.004 1.00 95.81 330 VAL A C 1
ATOM 2512 O O . VAL A 1 330 ? 5.142 14.111 -15.142 1.00 95.81 330 VAL A O 1
ATOM 2515 N N . TRP A 1 331 ? 4.911 16.320 -14.833 1.00 94.94 331 TRP A N 1
ATOM 2516 C CA . TRP A 1 331 ? 6.348 16.592 -14.825 1.00 94.94 331 TRP A CA 1
ATOM 2517 C C . TRP A 1 331 ? 7.045 15.930 -13.641 1.00 94.94 331 TRP A C 1
ATOM 2519 O O . TRP A 1 331 ? 8.096 15.323 -13.816 1.00 94.94 331 TRP A O 1
ATOM 2529 N N . ARG A 1 332 ? 6.431 15.974 -12.453 1.00 95.00 332 ARG A N 1
ATOM 2530 C CA . ARG A 1 332 ? 6.926 15.273 -11.263 1.00 95.00 332 ARG A CA 1
ATOM 2531 C C . ARG A 1 332 ? 7.085 13.773 -11.518 1.00 95.00 332 ARG A C 1
ATOM 2533 O O . ARG A 1 332 ? 8.128 13.218 -11.187 1.00 95.00 332 ARG A O 1
ATOM 2540 N N . ALA A 1 333 ? 6.070 13.134 -12.098 1.00 95.25 333 ALA A N 1
ATOM 2541 C CA . ALA A 1 333 ? 6.082 11.701 -12.372 1.00 95.25 333 ALA A CA 1
ATOM 2542 C C . ALA A 1 333 ? 7.137 11.331 -13.424 1.00 95.25 333 ALA A C 1
ATOM 2544 O O . ALA A 1 333 ? 7.914 10.409 -13.197 1.00 95.25 333 ALA A O 1
ATOM 2545 N N . LEU A 1 334 ? 7.227 12.087 -14.523 1.00 95.19 334 LEU A N 1
ATOM 2546 C CA . LEU A 1 334 ? 8.235 11.868 -15.566 1.00 95.19 334 LEU A CA 1
ATOM 2547 C C . LEU A 1 334 ? 9.664 12.052 -15.048 1.00 95.19 334 LEU A C 1
ATOM 2549 O O . LEU A 1 334 ? 10.525 11.231 -15.342 1.00 95.19 334 LEU A O 1
ATOM 2553 N N . LEU A 1 335 ? 9.922 13.087 -14.243 1.00 94.38 335 LEU A N 1
ATOM 2554 C CA . LEU A 1 335 ? 11.240 13.308 -13.639 1.00 94.38 335 LEU A CA 1
ATOM 2555 C C . LEU A 1 335 ? 11.631 12.166 -12.693 1.00 94.38 335 LEU A C 1
ATOM 2557 O O . LEU A 1 335 ? 12.774 11.711 -12.724 1.00 94.38 335 LEU A O 1
ATOM 2561 N N . GLY A 1 336 ? 10.685 11.677 -11.884 1.00 92.38 336 GLY A N 1
ATOM 2562 C CA . GLY A 1 336 ? 10.896 10.491 -11.053 1.00 92.38 336 GLY A CA 1
ATOM 2563 C C . GLY A 1 336 ? 11.186 9.243 -11.890 1.00 92.38 336 GLY A C 1
ATOM 2564 O O . GLY A 1 336 ? 12.136 8.515 -11.603 1.00 92.38 336 GLY A O 1
ATOM 2565 N N . ALA A 1 337 ? 10.423 9.041 -12.967 1.00 94.00 337 ALA A N 1
ATOM 2566 C CA . ALA A 1 337 ? 10.600 7.926 -13.888 1.00 94.00 337 ALA A CA 1
ATOM 2567 C C . ALA A 1 337 ? 11.961 7.963 -14.585 1.00 94.00 337 ALA A C 1
ATOM 2569 O O . ALA A 1 337 ? 12.608 6.930 -14.668 1.00 94.00 337 ALA A O 1
ATOM 2570 N N . CYS A 1 338 ? 12.460 9.132 -14.998 1.00 93.12 338 CYS A N 1
ATOM 2571 C CA . CYS A 1 338 ? 13.811 9.245 -15.552 1.00 93.12 338 CYS A CA 1
ATOM 2572 C C . CYS A 1 338 ? 14.866 8.671 -14.595 1.00 93.12 338 CYS A C 1
ATOM 2574 O O . CYS A 1 338 ? 15.752 7.945 -15.035 1.00 93.12 338 CYS A O 1
ATOM 2576 N N . GLY A 1 339 ? 14.759 8.946 -13.291 1.00 90.81 339 GLY A N 1
ATOM 2577 C CA . GLY A 1 339 ? 15.672 8.390 -12.290 1.00 90.81 339 GLY A CA 1
ATOM 2578 C C . GLY A 1 339 ? 15.546 6.871 -12.154 1.00 90.81 339 GLY A C 1
ATOM 2579 O O . GLY A 1 339 ? 16.545 6.161 -12.258 1.00 90.81 339 GLY A O 1
ATOM 2580 N N . ILE A 1 340 ? 14.318 6.377 -11.968 1.00 91.25 340 ILE A N 1
ATOM 2581 C CA . ILE A 1 340 ? 14.035 4.945 -11.775 1.00 91.25 340 ILE A CA 1
ATOM 2582 C C . ILE A 1 340 ? 14.430 4.135 -13.013 1.00 91.25 340 ILE A C 1
ATOM 2584 O O . ILE A 1 340 ? 15.142 3.146 -12.895 1.00 91.25 340 ILE A O 1
ATOM 2588 N N . LEU A 1 341 ? 14.042 4.584 -14.206 1.00 91.50 341 LEU A N 1
ATOM 2589 C CA . LEU A 1 341 ? 14.296 3.879 -15.463 1.00 91.50 341 LEU A CA 1
ATOM 2590 C C . LEU A 1 341 ? 15.771 3.909 -15.848 1.00 91.50 341 LEU A C 1
ATOM 2592 O O . LEU A 1 341 ? 16.270 2.931 -16.391 1.00 91.50 341 LEU A O 1
ATOM 2596 N N . THR A 1 342 ? 16.496 4.986 -15.523 1.00 90.50 342 THR A N 1
ATOM 2597 C CA . THR A 1 342 ? 17.954 4.999 -15.704 1.00 90.50 342 THR A CA 1
ATOM 2598 C C . THR A 1 342 ? 18.598 3.913 -14.848 1.00 90.50 342 THR A C 1
ATOM 2600 O O . THR A 1 342 ? 19.392 3.134 -15.361 1.00 90.50 342 THR A O 1
ATOM 2603 N N . ILE A 1 343 ? 18.228 3.811 -13.566 1.00 89.88 343 ILE A N 1
ATOM 2604 C CA . ILE A 1 343 ? 18.751 2.766 -12.671 1.00 89.88 343 ILE A CA 1
ATOM 2605 C C . ILE A 1 343 ? 18.342 1.377 -13.172 1.00 89.88 343 ILE A C 1
ATOM 2607 O O . ILE A 1 343 ? 19.192 0.497 -13.274 1.00 89.88 343 ILE A O 1
ATOM 2611 N N . GLY A 1 344 ? 17.079 1.206 -13.556 1.00 86.50 344 GLY A N 1
ATOM 2612 C CA . GLY A 1 344 ? 16.533 -0.051 -14.053 1.00 86.50 344 GLY A CA 1
ATOM 2613 C C . GLY A 1 344 ? 17.160 -0.544 -15.357 1.00 86.50 344 GLY A C 1
ATOM 2614 O O . GLY A 1 344 ? 17.301 -1.745 -15.549 1.00 86.50 344 GLY A O 1
ATOM 2615 N N . LEU A 1 345 ? 17.620 0.356 -16.231 1.00 87.19 345 LEU A N 1
ATOM 2616 C CA . LEU A 1 345 ? 18.371 -0.020 -17.433 1.00 87.19 345 LEU A CA 1
ATOM 2617 C C . LEU A 1 345 ? 19.760 -0.591 -17.108 1.00 87.19 345 LEU A C 1
ATOM 2619 O O . LEU A 1 345 ? 20.229 -1.479 -17.816 1.00 87.19 345 LEU A O 1
ATOM 2623 N N . PHE A 1 346 ? 20.419 -0.106 -16.049 1.00 87.31 346 PHE A N 1
ATOM 2624 C CA . PHE A 1 346 ? 21.720 -0.630 -15.612 1.00 87.31 346 PHE A CA 1
ATOM 2625 C C . PHE A 1 346 ? 21.594 -1.846 -14.689 1.00 87.31 346 PHE A C 1
ATOM 2627 O O . PHE A 1 346 ? 22.460 -2.720 -14.708 1.00 87.31 346 PHE A O 1
ATOM 2634 N N . ILE A 1 347 ? 20.542 -1.895 -13.869 1.00 87.94 347 ILE A N 1
ATOM 2635 C CA . ILE A 1 347 ? 20.290 -2.943 -12.876 1.00 87.94 347 ILE A CA 1
ATOM 2636 C C . ILE A 1 347 ? 18.817 -3.376 -12.982 1.00 87.94 347 ILE A C 1
ATOM 2638 O O . ILE A 1 347 ? 17.986 -2.933 -12.184 1.00 87.94 347 ILE A O 1
ATOM 2642 N N . PRO A 1 348 ? 18.467 -4.249 -13.945 1.00 79.56 348 PRO A N 1
ATOM 2643 C CA . PRO A 1 348 ? 17.078 -4.646 -14.197 1.00 79.56 348 PRO A CA 1
ATOM 2644 C C . PRO A 1 348 ? 16.364 -5.276 -13.000 1.00 79.56 348 PRO A C 1
ATOM 2646 O O . PRO A 1 348 ? 15.151 -5.186 -12.901 1.00 79.56 348 PRO A O 1
ATOM 2649 N N . GLN A 1 349 ? 17.104 -5.858 -12.052 1.00 82.38 349 GLN A N 1
ATOM 2650 C CA . GLN A 1 349 ? 16.557 -6.438 -10.820 1.00 82.38 349 GLN A CA 1
ATOM 2651 C C . GLN A 1 349 ? 15.922 -5.398 -9.878 1.00 82.38 349 GLN A C 1
ATOM 2653 O O . GLN A 1 349 ? 15.379 -5.770 -8.842 1.00 82.38 349 GLN A O 1
ATOM 2658 N N . THR A 1 350 ? 16.058 -4.105 -10.185 1.00 82.31 350 THR A N 1
ATOM 2659 C CA . THR A 1 350 ? 15.480 -3.006 -9.398 1.00 82.31 350 THR A CA 1
ATOM 2660 C C . THR A 1 350 ? 14.086 -2.573 -9.859 1.00 82.31 350 THR A C 1
ATOM 2662 O O . THR A 1 350 ? 13.494 -1.732 -9.180 1.00 82.31 350 THR A O 1
ATOM 2665 N N . LEU A 1 351 ? 13.586 -3.113 -10.979 1.00 74.94 351 LEU A N 1
ATOM 2666 C CA . LEU A 1 351 ? 12.282 -2.791 -11.571 1.00 74.94 351 LEU A CA 1
ATOM 2667 C C . LEU A 1 351 ? 11.221 -3.855 -11.292 1.00 74.94 351 LEU A C 1
ATOM 2669 O O . LEU A 1 351 ? 11.584 -5.052 -11.232 1.00 74.94 351 LEU A O 1
#

InterPro domains:
  IPR001807 Chloride channel [PF00654] (165-351)
  IPR001807 Chloride channel [PR00762] (164-183)
  IPR001807 Chloride channel [PR00762] (217-236)
  IPR014743 Chloride channel, core [SSF81340] (62-350)
  IPR050368 Voltage-gated ClC-type chloride channel [PTHR43427] (57-351)

Secondary structure (DSSP, 8-state):
---------------------------------------HHHHHHHGGG---HHHHHHHT-TT-HHHHHHHHHHHHHHHHHHHHHHHHHHHHHHHIIIIIHHHHHTTTTS-GGGGGGHHHHHHHHHHHHHHHHHHHH-----HHHHHHHHHHHSS--GGGHHHHHHHHHHHHHTT-S--SHHHHHHHHHHHHHHIIIIIS----HHHHHHHHHHHHHHHHHHHHT-HHHHHHHHHHTTBTTB-TTGGGHHHHHHHHHHHHHHHHHHHT--SS-SS--------PPPHHHHHHHHHHHHHHHHHHHHHHHHHHHHHHHHHHTTTTSGGGHHHHHHHHHHHHHHHHHH-GGG-

Radius of gyration: 28.93 Å; Cα contacts (8 Å, |Δi|>4): 442; chains: 1; bounding box: 58×66×111 Å

pLDDT: mean 84.16, std 21.35, range [25.88, 98.62]